Protein AF-0000000086215773 (afdb_homodimer)

Nearest PDB structures (foldseek):
  2q4y-assembly1_A  TM=9.911E-01  e=2.746E-14  Arabidopsis thaliana
  2evn-assembly1_A  TM=8.255E-01  e=7.275E-13  Arabidopsis thaliana
  5c82-assembly1_A-2  TM=7.385E-01  e=1.043E-02  Streptomyces noursei
  7ypu-assembly2_D  TM=6.413E-01  e=3.110E-02  Streptomyces lavendulae subsp. lavendulae
  7ypu-assembly1_A  TM=6.525E-01  e=3.771E-02  Streptomyces lavendulae subsp. lavendulae

Secondary structure (DSSP, 8-state):
------PPEEEETTTTEEEETTSSSEEEEEEEGGGTEEEEEEEE--GGGTTSSHHHHHHHHHHHHHHHTT-EEE--SHIIIIIIHHH-GGGGGGB---------/------PPEEEETTTTEEEETTSSSEEEEEEEGGGTEEEEEEEE--GGGTTSSHHHHHHHHHHHHHHHTT-EEE--SHHIIIIIHHH-GGGGGGB---------

Foldseek 3Di:
DPPPPDFDWDDDPVQQWIAGPVRQWIWHWDADDVRQETETADTDDDPVGPPVCNSLVRVVVVLVVNVVVNHAYADNDCCVVPPNCVVPVVSVVRHDDPPPPPPD/DPPPPDFDWDDDPVQQWIAGPVRQWIWHWDADDVRQETETADTDDDPVGPPVCVSLVRVVVVLVVNVVVNHAYADNDCCVVPPNCVVPVVSVVRHDDPPPPPPD

Radi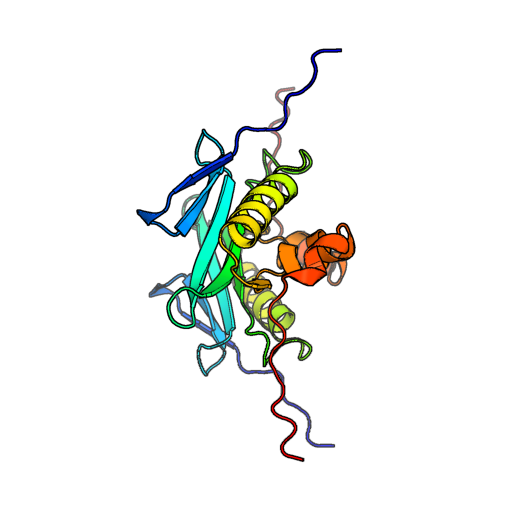us of gyration: 18.53 Å; Cα contacts (8 Å, |Δi|>4): 325; chains: 2; bounding box: 61×45×45 Å

Organism: Solanum pennellii (NCBI:txid28526)

pLDDT: mean 89.07, std 17.06, range [25.61, 98.62]

Solvent-accessible surface area (backbone atoms only — not comparable to full-atom values): 12037 Å² total; per-residue (Å²): 127,80,73,77,67,76,78,63,73,42,79,38,77,91,75,30,32,35,22,34,80,84,62,69,30,39,32,35,40,47,69,34,82,94,65,43,28,39,34,35,57,44,69,45,56,47,79,93,56,56,94,70,54,55,69,56,52,41,47,50,52,52,52,51,51,30,55,79,68,69,25,29,33,38,57,59,18,56,55,46,52,69,45,49,36,76,74,39,61,78,59,56,79,40,44,57,71,78,72,70,74,66,84,115,126,81,73,79,66,78,80,63,72,44,78,39,77,90,77,30,33,33,22,34,78,85,62,66,29,38,30,34,41,46,71,34,83,94,64,42,29,40,34,33,55,44,70,44,56,48,78,92,56,58,92,70,53,52,70,57,52,40,46,51,52,52,52,52,52,29,56,78,68,71,27,29,32,39,56,59,15,55,54,47,52,70,45,50,37,75,75,42,60,78,59,56,80,40,45,58,71,77,70,71,74,66,84,114

InterPro domains:
  IPR016181 Acyl-CoA N-acyltransferase [SSF55729] (8-95)
  IPR031165 Yjdj-type Gcn5-related N-acetyltransferase [PF14542] (17-93)
  IPR031165 Yjdj-type Gcn5-related N-acetyltransferase [PS51729] (7-96)
  IPR045057 Gcn5-related N-acetyltransferase [PTHR31435] (4-102)

Sequence (208 aa):
MMATEAPKIVWSERVGRFETEDKEAYLEYELRDGGRVMDILHTYVPRTKRGLGLASHLCIAAFSHAQSHSLSVIPSCSYVSDTFLPRNPSWNSIVHKQDIKSHIMMATEAPKIVWSERVGRFETEDKEAYLEYELRDGGRVMDILHTYVPRTKRGLGLASHLCIAAFSHAQSHSLSVIPSCSYVSDTFLPRNPSWNSIVHKQDIKSHI

Structure (mmCIF, N/CA/C/O backbone):
data_AF-0000000086215773-model_v1
#
loop_
_entity.id
_entity.type
_entity.pdbx_description
1 polymer 'Acetyltransferase At1g77540'
#
loop_
_atom_site.group_PDB
_atom_site.id
_atom_site.type_symbol
_atom_site.label_atom_id
_atom_site.label_alt_id
_atom_site.label_comp_id
_atom_site.label_asym_id
_atom_site.label_entity_id
_atom_site.label_seq_id
_atom_site.pdbx_PDB_ins_code
_atom_site.Cartn_x
_atom_site.Cartn_y
_atom_site.Cartn_z
_atom_site.occupancy
_atom_site.B_iso_or_equiv
_atom_site.auth_seq_id
_atom_site.auth_comp_id
_atom_site.auth_asym_id
_atom_site.auth_atom_id
_atom_site.pdbx_PDB_model_num
ATOM 1 N N . MET A 1 1 ? 23.344 -5.07 -26.344 1 31.56 1 MET A N 1
ATOM 2 C CA . MET A 1 1 ? 22.188 -4.621 -25.578 1 31.56 1 MET A CA 1
ATOM 3 C C . MET A 1 1 ? 21.984 -5.496 -24.344 1 31.56 1 MET A C 1
ATOM 5 O O . MET A 1 1 ? 21.828 -6.715 -24.453 1 31.56 1 MET A O 1
ATOM 9 N N . MET A 1 2 ? 22.703 -5.387 -23.297 1 39.59 2 MET A N 1
ATOM 10 C CA . MET A 1 2 ? 22.734 -6.387 -22.234 1 39.59 2 MET A CA 1
ATOM 11 C C . MET A 1 2 ? 21.312 -6.754 -21.797 1 39.59 2 MET A C 1
ATOM 13 O O . MET A 1 2 ? 20.453 -5.883 -21.656 1 39.59 2 MET A O 1
ATOM 17 N N . ALA A 1 3 ? 20.656 -7.723 -22.156 1 43.75 3 ALA A N 1
ATOM 18 C CA . ALA A 1 3 ? 19.328 -8.242 -21.875 1 43.75 3 ALA A CA 1
ATOM 19 C C . ALA A 1 3 ? 18.922 -7.949 -20.438 1 43.75 3 ALA A C 1
ATOM 21 O O . ALA A 1 3 ? 19.625 -8.344 -19.5 1 43.75 3 ALA A O 1
ATOM 22 N N . THR A 1 4 ? 18.656 -6.824 -20.062 1 51.34 4 THR A N 1
ATOM 23 C CA . THR A 1 4 ? 18.312 -6.48 -18.688 1 51.34 4 THR A CA 1
ATOM 24 C C . THR A 1 4 ? 17.375 -7.523 -18.094 1 51.34 4 THR A C 1
ATOM 26 O O . THR A 1 4 ? 16.266 -7.715 -18.578 1 51.34 4 THR A O 1
ATOM 29 N N . GLU A 1 5 ? 17.938 -8.625 -17.781 1 61.59 5 GLU A N 1
ATOM 30 C CA . GLU A 1 5 ? 17.234 -9.789 -17.25 1 61.59 5 GLU A CA 1
ATOM 31 C C . GLU A 1 5 ? 16.203 -9.375 -16.188 1 61.59 5 GLU A C 1
ATOM 33 O O . GLU A 1 5 ? 16.406 -8.406 -15.461 1 61.59 5 GLU A O 1
ATOM 38 N N . ALA A 1 6 ? 14.938 -9.82 -16.375 1 72.19 6 ALA A N 1
ATOM 39 C CA . ALA A 1 6 ? 13.914 -9.609 -15.352 1 72.19 6 ALA A CA 1
ATOM 40 C C . ALA A 1 6 ? 14.477 -9.844 -13.961 1 72.19 6 ALA A C 1
ATOM 42 O O . ALA A 1 6 ? 15.32 -10.727 -13.766 1 72.19 6 ALA A O 1
ATOM 43 N N . PRO A 1 7 ? 14.227 -8.891 -13.102 1 80.56 7 PRO A N 1
ATOM 44 C CA . PRO A 1 7 ? 14.727 -9.094 -11.742 1 80.56 7 PRO A CA 1
ATOM 45 C C . PRO A 1 7 ? 14.281 -10.422 -11.141 1 80.56 7 PRO A C 1
ATOM 47 O O . PRO A 1 7 ? 13.18 -10.898 -11.43 1 80.56 7 PRO A O 1
ATOM 50 N N . LYS A 1 8 ? 15.188 -11.031 -10.5 1 90.69 8 LYS A N 1
ATOM 51 C CA . LYS A 1 8 ? 14.844 -12.273 -9.812 1 90.69 8 LYS A CA 1
ATOM 52 C C . LYS A 1 8 ? 13.977 -12 -8.586 1 90.69 8 LYS A C 1
ATOM 54 O O . LYS A 1 8 ? 14.344 -11.203 -7.719 1 90.69 8 LYS A O 1
ATOM 59 N N . ILE A 1 9 ? 12.797 -12.578 -8.555 1 96.94 9 ILE A N 1
ATOM 60 C CA . ILE A 1 9 ? 11.883 -12.477 -7.418 1 96.94 9 ILE A CA 1
ATOM 61 C C . ILE A 1 9 ? 11.961 -13.758 -6.586 1 96.94 9 ILE A C 1
ATOM 63 O O . ILE A 1 9 ? 11.922 -14.867 -7.125 1 96.94 9 ILE A O 1
ATOM 67 N N . VAL A 1 10 ? 12.203 -13.57 -5.301 1 97.44 10 VAL A N 1
ATOM 68 C CA . VAL A 1 10 ? 12.273 -14.695 -4.367 1 97.44 10 VAL A CA 1
ATOM 69 C C . VAL A 1 10 ? 10.992 -14.75 -3.531 1 97.44 10 VAL A C 1
ATOM 71 O O . VAL A 1 10 ? 10.492 -13.719 -3.082 1 97.44 10 VAL A O 1
ATOM 74 N N . TRP A 1 11 ? 10.5 -15.969 -3.305 1 97.62 11 TRP A N 1
ATOM 75 C CA . TRP A 1 11 ? 9.305 -16.188 -2.5 1 97.62 11 TRP A CA 1
ATOM 76 C C . TRP A 1 11 ? 9.672 -16.641 -1.089 1 97.62 11 TRP A C 1
ATOM 78 O O . TRP A 1 11 ? 10.453 -17.578 -0.911 1 97.62 11 TRP A O 1
ATOM 88 N N . SER A 1 12 ? 9.172 -15.906 -0.092 1 96.25 12 SER A N 1
ATOM 89 C CA . SER A 1 12 ? 9.297 -16.297 1.309 1 96.25 12 SER A CA 1
ATOM 90 C C . SER A 1 12 ? 7.953 -16.734 1.882 1 96.25 12 SER A C 1
ATOM 92 O O . SER A 1 12 ? 7.16 -15.891 2.316 1 96.25 12 SER A O 1
ATOM 94 N N . GLU A 1 13 ? 7.789 -18 2.07 1 92.44 13 GLU A N 1
ATOM 95 C CA . GLU A 1 13 ? 6.531 -18.547 2.564 1 92.44 13 GLU A CA 1
ATOM 96 C C . GLU A 1 13 ? 6.301 -18.172 4.023 1 92.44 13 GLU A C 1
ATOM 98 O O . GLU A 1 13 ? 5.18 -17.844 4.418 1 92.44 13 GLU A O 1
ATOM 103 N N . ARG A 1 14 ? 7.344 -18.141 4.812 1 91.75 14 ARG A N 1
ATOM 104 C CA . ARG A 1 14 ? 7.266 -17.922 6.254 1 91.75 14 ARG A CA 1
ATOM 105 C C . ARG A 1 14 ? 6.648 -16.562 6.574 1 91.75 14 ARG A C 1
ATOM 107 O O . ARG A 1 14 ? 5.816 -16.453 7.48 1 91.75 14 ARG A O 1
ATOM 114 N N . VAL A 1 15 ? 6.934 -15.609 5.793 1 92.88 15 VAL A N 1
ATOM 115 C CA . VAL A 1 15 ? 6.465 -14.266 6.117 1 92.88 15 VAL A CA 1
ATOM 116 C C . VAL A 1 15 ? 5.398 -13.836 5.113 1 92.88 15 VAL A C 1
ATOM 118 O O . VAL A 1 15 ? 4.844 -12.742 5.223 1 92.88 15 VAL A O 1
ATOM 121 N N . GLY A 1 16 ? 5.066 -14.641 4.141 1 96.62 16 GLY A N 1
ATOM 122 C CA . GLY A 1 16 ? 4.051 -14.305 3.156 1 96.62 16 GLY A CA 1
ATOM 123 C C . GLY A 1 16 ? 4.449 -13.156 2.254 1 96.62 16 GLY A C 1
ATOM 124 O O . GLY A 1 16 ? 3.695 -12.195 2.096 1 96.62 16 GLY A O 1
ATOM 125 N N . ARG A 1 17 ? 5.688 -13.32 1.574 1 97.25 17 ARG A N 1
ATOM 126 C CA . ARG A 1 17 ? 6.227 -12.203 0.797 1 97.25 17 ARG A CA 1
ATOM 127 C C . ARG A 1 17 ? 6.902 -12.703 -0.475 1 97.25 17 ARG A C 1
ATOM 129 O O . ARG A 1 17 ? 7.5 -13.781 -0.484 1 97.25 17 ARG A O 1
ATOM 136 N N . PHE A 1 18 ? 6.664 -12.016 -1.507 1 98.5 18 PHE A N 1
ATOM 137 C CA . PHE A 1 18 ? 7.555 -12.031 -2.662 1 98.5 18 PHE A CA 1
ATOM 138 C C . PHE A 1 18 ? 8.484 -10.82 -2.65 1 98.5 18 PHE A C 1
ATOM 140 O O . PHE A 1 18 ? 8.039 -9.695 -2.422 1 98.5 18 PHE A O 1
ATOM 147 N N . GLU A 1 19 ? 9.797 -11.07 -2.861 1 98.06 19 GLU A N 1
ATOM 148 C CA . GLU A 1 19 ? 10.727 -9.953 -2.711 1 98.06 19 GLU A CA 1
ATOM 149 C C . GLU A 1 19 ? 11.891 -10.078 -3.686 1 98.06 19 GLU A C 1
ATOM 151 O O . GLU A 1 19 ? 12.156 -11.156 -4.219 1 98.06 19 GLU A O 1
ATOM 156 N N . THR A 1 20 ? 12.492 -8.93 -3.914 1 96.56 20 THR A N 1
ATOM 157 C CA . THR A 1 20 ? 13.734 -8.961 -4.672 1 96.56 20 THR A CA 1
ATOM 158 C C . THR A 1 20 ? 14.844 -9.648 -3.871 1 96.56 20 THR A C 1
ATOM 160 O O . THR A 1 20 ? 14.703 -9.844 -2.662 1 96.56 20 THR A O 1
ATOM 163 N N . GLU A 1 21 ? 15.867 -9.977 -4.559 1 95.06 21 GLU A N 1
ATOM 164 C CA . GLU A 1 21 ? 16.969 -10.68 -3.902 1 95.06 21 GLU A CA 1
ATOM 165 C C . GLU A 1 21 ? 17.547 -9.852 -2.764 1 95.06 21 GLU A C 1
ATOM 167 O O . GLU A 1 21 ? 17.922 -10.398 -1.72 1 95.06 21 GLU A O 1
ATOM 172 N N . ASP A 1 22 ? 17.656 -8.602 -3.016 1 94.44 22 ASP A N 1
ATOM 173 C CA . ASP A 1 22 ? 18.234 -7.73 -1.996 1 94.44 22 ASP A CA 1
ATOM 174 C C . ASP A 1 22 ? 17.219 -7.434 -0.894 1 94.44 22 ASP A C 1
ATOM 176 O O . ASP A 1 22 ? 17.531 -6.734 0.072 1 94.44 22 ASP A O 1
ATOM 180 N N . LYS A 1 23 ? 16.031 -7.871 -1.019 1 94.44 23 LYS A N 1
ATOM 181 C CA . LYS A 1 23 ? 14.938 -7.77 -0.053 1 94.44 23 LYS A CA 1
ATOM 182 C C . LYS A 1 23 ? 14.492 -6.32 0.122 1 94.44 23 LYS A C 1
ATOM 184 O O . LYS A 1 23 ? 13.828 -5.984 1.103 1 94.44 23 LYS A O 1
ATOM 189 N N . GLU A 1 24 ? 14.836 -5.512 -0.874 1 93.56 24 GLU A N 1
ATOM 190 C CA . GLU A 1 24 ? 14.523 -4.09 -0.748 1 93.56 24 GLU A CA 1
ATOM 191 C C . GLU A 1 24 ? 13.133 -3.781 -1.293 1 93.56 24 GLU A C 1
ATOM 193 O O . GLU A 1 24 ? 12.516 -2.779 -0.914 1 93.56 24 GLU A O 1
ATOM 198 N N . ALA A 1 25 ? 12.641 -4.52 -2.213 1 95.62 25 ALA A N 1
ATOM 199 C CA . ALA A 1 25 ? 11.289 -4.418 -2.75 1 95.62 25 ALA A CA 1
ATOM 200 C C . ALA A 1 25 ? 10.5 -5.695 -2.486 1 95.62 25 ALA A C 1
ATOM 202 O O . ALA A 1 25 ? 11.055 -6.797 -2.531 1 95.62 25 ALA A O 1
ATOM 203 N N . TYR A 1 26 ? 9.133 -5.465 -2.184 1 96.69 26 TYR A N 1
ATOM 204 C CA . TYR A 1 26 ? 8.398 -6.684 -1.861 1 96.69 26 TYR A CA 1
ATOM 205 C C . TYR A 1 26 ? 6.902 -6.496 -2.082 1 96.69 26 TYR A C 1
ATOM 207 O O . TYR A 1 26 ? 6.426 -5.363 -2.199 1 96.69 26 TYR A O 1
ATOM 215 N N . LEU A 1 27 ? 6.254 -7.574 -2.236 1 97.62 27 LEU A N 1
ATOM 216 C CA . LEU A 1 27 ? 4.809 -7.758 -2.184 1 97.62 27 LEU A CA 1
ATOM 217 C C . LEU A 1 27 ? 4.418 -8.688 -1.039 1 97.62 27 LEU A C 1
ATOM 219 O O . LEU A 1 27 ? 4.918 -9.812 -0.951 1 97.62 27 LEU A O 1
ATOM 223 N N . GLU A 1 28 ? 3.592 -8.156 -0.144 1 97.06 28 GLU A N 1
ATOM 224 C CA . GLU A 1 28 ? 3.164 -8.93 1.021 1 97.06 28 GLU A CA 1
ATOM 225 C C . GLU A 1 28 ? 1.708 -9.367 0.89 1 97.06 28 GLU A C 1
ATOM 227 O O . GLU A 1 28 ? 0.862 -8.594 0.432 1 97.06 28 GLU A O 1
ATOM 232 N N . TYR A 1 29 ? 1.474 -10.57 1.312 1 97.56 29 TYR A N 1
ATOM 233 C CA . TYR A 1 29 ? 0.125 -11.117 1.207 1 97.56 29 TYR A CA 1
ATOM 234 C C . TYR A 1 29 ? -0.228 -11.945 2.439 1 97.56 29 TYR A C 1
ATOM 236 O O . TYR A 1 29 ? 0.647 -12.281 3.24 1 97.56 29 TYR A O 1
ATOM 244 N N . GLU A 1 30 ? -1.492 -12.18 2.637 1 96.5 30 GLU A N 1
ATOM 245 C CA . GLU A 1 30 ? -2.033 -13.109 3.623 1 96.5 30 GLU A CA 1
ATOM 246 C C . GLU A 1 30 ? -2.943 -14.141 2.965 1 96.5 30 GLU A C 1
ATOM 248 O O . GLU A 1 30 ? -3.707 -13.812 2.055 1 96.5 30 GLU A O 1
ATOM 253 N N . LEU A 1 31 ? -2.867 -15.336 3.455 1 96.75 31 LEU A N 1
ATOM 254 C CA . LEU A 1 31 ? -3.807 -16.359 3.01 1 96.75 31 LEU A CA 1
ATOM 255 C C . LEU A 1 31 ? -5.09 -16.312 3.83 1 96.75 31 LEU A C 1
ATOM 257 O O . LEU A 1 31 ? -5.047 -16.141 5.051 1 96.75 31 LEU A O 1
ATOM 261 N N . ARG A 1 32 ? -6.117 -16.391 3.121 1 95.12 32 ARG A N 1
ATOM 262 C CA . ARG A 1 32 ? -7.445 -16.375 3.725 1 95.12 32 ARG A CA 1
ATOM 263 C C . ARG A 1 32 ? -8.25 -17.594 3.311 1 95.12 32 ARG A C 1
ATOM 265 O O . ARG A 1 32 ? -7.789 -18.406 2.504 1 95.12 32 ARG A O 1
ATOM 272 N N . ASP A 1 33 ? -9.461 -17.766 3.971 1 95.19 33 ASP A N 1
ATOM 273 C CA . ASP A 1 33 ? -10.398 -18.828 3.629 1 95.19 33 ASP A CA 1
ATOM 274 C C . ASP A 1 33 ? -9.695 -20.188 3.602 1 95.19 33 ASP A C 1
ATOM 276 O O . ASP A 1 33 ? -9.766 -20.906 2.602 1 95.19 33 ASP A O 1
ATOM 280 N N . GLY A 1 34 ? -9 -20.5 4.691 1 95.12 34 GLY A N 1
ATOM 281 C CA . GLY A 1 34 ? -8.344 -21.781 4.816 1 95.12 34 GLY A CA 1
ATOM 282 C C . GLY A 1 34 ? -7.184 -21.969 3.852 1 95.12 34 GLY A C 1
ATOM 283 O O . GLY A 1 34 ? -6.859 -23.078 3.457 1 95.12 34 GLY A O 1
ATOM 284 N N . GLY A 1 35 ? -6.688 -20.906 3.312 1 95.94 35 GLY A N 1
ATOM 285 C CA . GLY A 1 35 ? -5.523 -20.969 2.439 1 95.94 35 GLY A CA 1
ATOM 286 C C . GLY A 1 35 ? -5.883 -20.984 0.966 1 95.94 35 GLY A C 1
ATOM 287 O O . GLY A 1 35 ? -5.027 -21.234 0.116 1 95.94 35 GLY A O 1
ATOM 288 N N . ARG A 1 36 ? -7.133 -20.641 0.658 1 96.69 36 ARG 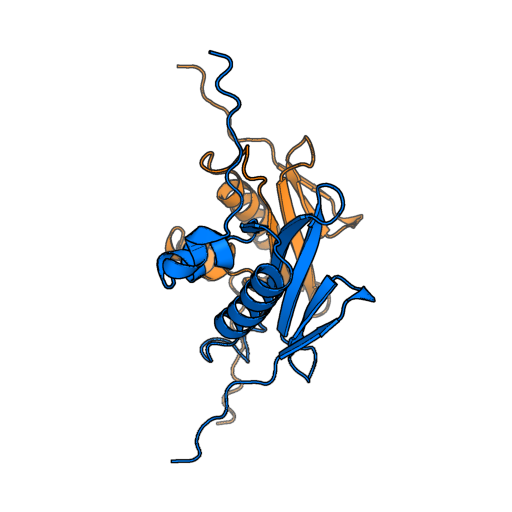A N 1
ATOM 289 C CA . ARG A 1 36 ? -7.582 -20.75 -0.725 1 96.69 36 ARG A CA 1
ATOM 290 C C . ARG A 1 36 ? -7.562 -19.391 -1.41 1 96.69 36 ARG A C 1
ATOM 292 O O . ARG A 1 36 ? -7.676 -19.297 -2.635 1 96.69 36 ARG A O 1
ATOM 299 N N . VAL A 1 37 ? -7.426 -18.328 -0.589 1 97.56 37 VAL A N 1
ATOM 300 C CA . VAL A 1 37 ? -7.469 -16.969 -1.118 1 97.56 37 VAL A CA 1
ATOM 301 C C . VAL A 1 37 ? -6.215 -16.219 -0.698 1 97.56 37 VAL A C 1
ATOM 303 O O . VAL A 1 37 ? -5.863 -16.188 0.484 1 97.56 37 VAL A O 1
ATOM 306 N N . MET A 1 38 ? -5.5 -15.648 -1.65 1 97.88 38 MET A N 1
ATOM 307 C CA . MET A 1 38 ? -4.348 -14.789 -1.397 1 97.88 38 MET A CA 1
ATOM 308 C C . MET A 1 38 ? -4.75 -13.32 -1.424 1 97.88 38 MET A C 1
ATOM 310 O O . MET A 1 38 ? -5.137 -12.797 -2.469 1 97.88 38 MET A O 1
ATOM 314 N N . ASP A 1 39 ? -4.738 -12.734 -0.308 1 96.69 39 ASP A N 1
ATOM 315 C CA . ASP A 1 39 ? -5.008 -11.305 -0.205 1 96.69 39 ASP A CA 1
ATOM 316 C C . ASP A 1 39 ? -3.713 -10.5 -0.289 1 96.69 39 ASP A C 1
ATOM 318 O O . ASP A 1 39 ? -2.887 -10.547 0.624 1 96.69 39 ASP A O 1
ATOM 322 N N . ILE A 1 40 ? -3.5 -9.773 -1.363 1 97 40 ILE A N 1
ATOM 323 C CA . ILE A 1 40 ? -2.301 -8.961 -1.525 1 97 40 ILE A CA 1
ATOM 324 C C . ILE A 1 40 ? -2.516 -7.594 -0.876 1 97 40 ILE A C 1
ATOM 326 O O . ILE A 1 40 ? -3.293 -6.777 -1.376 1 97 40 ILE A O 1
ATOM 330 N N . LEU A 1 41 ? -1.732 -7.355 0.129 1 92.12 41 LEU A N 1
ATOM 331 C CA . LEU A 1 41 ? -2.02 -6.242 1.025 1 92.12 41 LEU A CA 1
ATOM 332 C C . LEU A 1 41 ? -1.104 -5.059 0.734 1 92.12 41 LEU A C 1
ATOM 334 O O . LEU A 1 41 ? -1.535 -3.904 0.79 1 92.12 41 LEU A O 1
ATOM 338 N N . HIS A 1 42 ? 0.211 -5.398 0.512 1 90.94 42 HIS A N 1
ATOM 339 C CA . HIS A 1 42 ? 1.196 -4.332 0.377 1 90.94 42 HIS A CA 1
ATOM 340 C C . HIS A 1 42 ? 2.16 -4.613 -0.771 1 90.94 42 HIS A C 1
ATOM 342 O O . HIS A 1 42 ? 2.65 -5.734 -0.916 1 90.94 42 HIS A O 1
ATOM 348 N N . THR A 1 43 ? 2.332 -3.676 -1.522 1 95.62 43 THR A N 1
ATOM 349 C CA . THR A 1 43 ? 3.432 -3.654 -2.482 1 95.62 43 THR A CA 1
ATOM 350 C C . THR A 1 43 ? 4.363 -2.479 -2.211 1 95.62 43 THR A C 1
ATOM 352 O O . THR A 1 43 ? 3.912 -1.339 -2.076 1 95.62 43 THR A O 1
ATOM 355 N N . TYR A 1 44 ? 5.637 -2.807 -2.131 1 94.12 44 TYR A N 1
ATOM 356 C CA . TYR A 1 44 ? 6.578 -1.738 -1.819 1 94.12 44 TYR A CA 1
ATOM 357 C C . TYR A 1 44 ? 7.773 -1.774 -2.762 1 94.12 44 TYR A C 1
ATOM 359 O O . TYR A 1 44 ? 8.391 -2.824 -2.951 1 94.12 44 TYR A O 1
ATOM 367 N N . VAL A 1 45 ? 8.047 -0.647 -3.281 1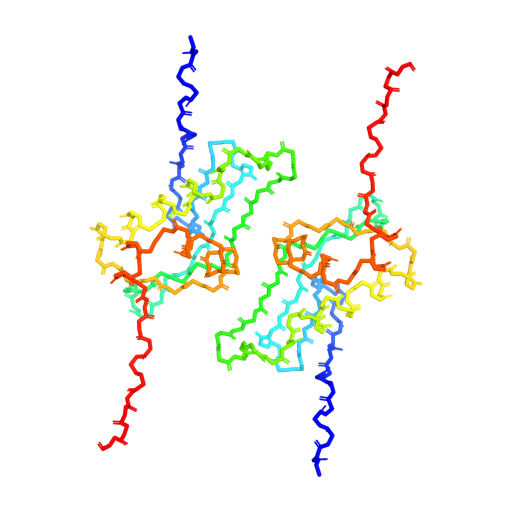 93.81 45 VAL A N 1
ATOM 368 C CA . VAL A 1 45 ? 9.273 -0.402 -4.031 1 93.81 45 VAL A CA 1
ATOM 369 C C . VAL A 1 45 ? 9.906 0.914 -3.58 1 93.81 45 VAL A C 1
ATOM 371 O O . VAL A 1 45 ? 9.258 1.965 -3.629 1 93.81 45 VAL A O 1
ATOM 374 N N . PRO A 1 46 ? 11.133 0.748 -3.109 1 90.38 46 PRO A N 1
ATOM 375 C CA . PRO A 1 46 ? 11.758 2.012 -2.705 1 90.38 46 PRO A CA 1
ATOM 376 C C . PRO A 1 46 ? 11.891 2.996 -3.865 1 90.38 46 PRO A C 1
ATOM 378 O O . PRO A 1 46 ? 12.047 2.582 -5.016 1 90.38 46 PRO A O 1
ATOM 381 N N . ARG A 1 47 ? 11.828 4.262 -3.52 1 83.94 47 ARG A N 1
ATOM 382 C CA . ARG A 1 47 ? 11.836 5.348 -4.496 1 83.94 47 ARG A CA 1
ATOM 383 C C . ARG A 1 47 ? 12.992 5.191 -5.477 1 83.94 47 ARG A C 1
ATOM 385 O O . ARG A 1 47 ? 12.836 5.426 -6.676 1 83.94 47 ARG A O 1
ATOM 392 N N . THR A 1 48 ? 14.125 4.746 -4.934 1 86.94 48 THR A N 1
ATOM 393 C CA . THR A 1 48 ? 15.344 4.648 -5.727 1 86.94 48 THR A CA 1
ATOM 394 C C . THR A 1 48 ? 15.234 3.529 -6.758 1 86.94 48 THR A C 1
ATOM 396 O O . THR A 1 48 ? 16.047 3.451 -7.684 1 86.94 48 THR A O 1
ATOM 399 N N . LYS A 1 49 ? 14.242 2.68 -6.695 1 90.88 49 LYS A N 1
ATOM 400 C CA . LYS A 1 49 ? 14.117 1.539 -7.598 1 90.88 49 LYS A CA 1
ATOM 401 C C . LYS A 1 49 ? 12.812 1.604 -8.391 1 90.88 49 LYS A C 1
ATOM 403 O O . LYS A 1 49 ? 12.398 0.615 -9 1 90.88 49 LYS A O 1
ATOM 408 N N . ARG A 1 50 ? 12.18 2.75 -8.352 1 88.44 50 ARG A N 1
ATOM 409 C CA . ARG A 1 50 ? 10.93 2.904 -9.086 1 88.44 50 ARG A CA 1
ATOM 410 C C . ARG A 1 50 ? 11.188 3.158 -10.57 1 88.44 50 ARG A C 1
ATOM 412 O O . ARG A 1 50 ? 12.305 3.52 -10.953 1 88.44 50 ARG A O 1
ATOM 419 N N . GLY A 1 51 ? 10.18 2.818 -11.383 1 87.88 51 GLY A N 1
ATOM 420 C CA . GLY A 1 51 ? 10.312 3.033 -12.812 1 87.88 51 GLY A CA 1
ATOM 421 C C . GLY A 1 51 ? 11 1.886 -13.531 1 87.88 51 GLY A C 1
ATOM 422 O O . GLY A 1 51 ? 11.188 1.932 -14.75 1 87.88 51 GLY A O 1
ATOM 423 N N . LEU A 1 52 ? 11.328 0.845 -12.852 1 89.56 52 LEU A N 1
ATOM 424 C CA . LEU A 1 52 ? 12.047 -0.291 -13.422 1 89.56 52 LEU A CA 1
ATOM 425 C C . LEU A 1 52 ? 11.109 -1.476 -13.625 1 89.56 52 LEU A C 1
ATOM 427 O O . LEU A 1 52 ? 11.547 -2.559 -14.023 1 89.56 52 LEU A O 1
ATOM 431 N N . GLY A 1 53 ? 9.891 -1.315 -13.305 1 93.44 53 GLY A N 1
ATOM 432 C CA . GLY A 1 53 ? 8.938 -2.395 -13.492 1 93.44 53 GLY A CA 1
ATOM 433 C C . GLY A 1 53 ? 8.938 -3.4 -12.359 1 93.44 53 GLY A C 1
ATOM 434 O O . GLY A 1 53 ? 8.328 -4.465 -12.461 1 93.44 53 GLY A O 1
ATOM 435 N N . LEU A 1 54 ? 9.562 -3.135 -11.273 1 95.19 54 LEU A N 1
ATOM 436 C CA . LEU A 1 54 ? 9.727 -4.078 -10.18 1 95.19 54 LEU A CA 1
ATOM 437 C C . LEU A 1 54 ? 8.383 -4.441 -9.562 1 95.19 54 LEU A C 1
ATOM 439 O O . LEU A 1 54 ? 8.133 -5.605 -9.234 1 95.19 54 LEU A O 1
ATOM 443 N N . ALA A 1 55 ? 7.559 -3.461 -9.383 1 96.31 55 ALA A N 1
ATOM 444 C CA . ALA A 1 55 ? 6.238 -3.727 -8.812 1 96.31 55 ALA A CA 1
ATOM 445 C C . ALA A 1 55 ? 5.457 -4.719 -9.664 1 96.31 55 ALA A C 1
ATOM 447 O O . ALA A 1 55 ? 4.805 -5.621 -9.141 1 96.31 55 ALA A O 1
ATOM 448 N N . SER A 1 56 ? 5.555 -4.512 -10.906 1 96.81 56 SER A N 1
ATOM 449 C CA . SER A 1 56 ? 4.887 -5.414 -11.836 1 96.81 56 SER A CA 1
ATOM 450 C C . SER A 1 56 ? 5.449 -6.828 -11.727 1 96.81 56 SER A C 1
ATOM 452 O O . SER A 1 56 ? 4.691 -7.801 -11.688 1 96.81 56 SER A O 1
ATOM 454 N N . HIS A 1 57 ? 6.711 -6.883 -11.688 1 97.62 57 HIS A N 1
ATOM 455 C CA . HIS A 1 57 ? 7.348 -8.188 -11.578 1 97.62 57 HIS A CA 1
ATOM 456 C C . HIS A 1 57 ? 6.941 -8.891 -10.281 1 97.62 57 HIS A C 1
ATOM 458 O O . HIS A 1 57 ? 6.734 -10.102 -10.266 1 97.62 57 HIS A O 1
ATOM 464 N N . LEU A 1 58 ? 6.895 -8.164 -9.227 1 98.06 58 LEU A N 1
ATOM 465 C CA . LEU A 1 58 ? 6.422 -8.711 -7.957 1 98.06 58 LEU A CA 1
ATOM 466 C C . LEU A 1 58 ? 5.004 -9.25 -8.094 1 98.06 58 LEU A C 1
ATOM 468 O O . LEU A 1 58 ? 4.711 -10.359 -7.641 1 98.06 58 LEU A O 1
ATOM 472 N N . CYS A 1 59 ? 4.168 -8.531 -8.781 1 98.25 59 CYS A N 1
ATOM 473 C CA . CYS A 1 59 ? 2.789 -8.953 -8.992 1 98.25 59 CYS A CA 1
ATOM 474 C C . CYS A 1 59 ? 2.734 -10.211 -9.852 1 98.25 59 CYS A C 1
ATOM 476 O O . CYS A 1 59 ? 2.008 -11.156 -9.539 1 98.25 59 CYS A O 1
ATOM 478 N N . ILE A 1 60 ? 3.465 -10.195 -10.922 1 98.19 60 ILE A N 1
ATOM 479 C CA . ILE A 1 60 ? 3.475 -11.344 -11.812 1 98.19 60 ILE A CA 1
ATOM 480 C C . ILE A 1 60 ? 3.885 -12.594 -11.039 1 98.19 60 ILE A C 1
ATOM 482 O O . ILE A 1 60 ? 3.266 -13.656 -11.18 1 98.19 60 ILE A O 1
ATOM 486 N N . ALA A 1 61 ? 4.875 -12.461 -10.219 1 98.38 61 ALA A N 1
ATOM 487 C CA . ALA A 1 61 ? 5.324 -13.594 -9.414 1 98.38 61 ALA A CA 1
ATOM 488 C C . ALA A 1 61 ? 4.219 -14.062 -8.469 1 98.38 61 ALA A C 1
ATOM 490 O O . ALA A 1 61 ? 3.963 -15.266 -8.352 1 98.38 61 ALA A O 1
ATOM 491 N N . ALA A 1 62 ? 3.602 -13.18 -7.812 1 98.62 62 ALA A N 1
ATOM 492 C CA . ALA A 1 62 ? 2.551 -13.516 -6.852 1 98.62 62 ALA A CA 1
ATOM 493 C C . ALA A 1 62 ? 1.35 -14.148 -7.551 1 98.62 62 ALA A C 1
ATOM 495 O O . ALA A 1 62 ? 0.836 -15.172 -7.105 1 98.62 62 ALA A O 1
ATOM 496 N N . PHE A 1 63 ? 0.919 -13.531 -8.633 1 98.62 63 PHE A N 1
ATOM 497 C CA . PHE A 1 63 ? -0.228 -14.047 -9.375 1 98.62 63 PHE A CA 1
ATOM 498 C C . PHE A 1 63 ? 0.086 -15.398 -9.992 1 98.62 63 PHE A C 1
ATOM 500 O O . PHE A 1 63 ? -0.767 -16.297 -10.016 1 98.62 63 PHE A O 1
ATOM 507 N N . SER A 1 64 ? 1.271 -15.57 -10.539 1 98.44 64 SER A N 1
ATOM 508 C CA . SER A 1 64 ? 1.684 -16.859 -11.086 1 98.44 64 SER A CA 1
ATOM 509 C C . SER A 1 64 ? 1.653 -17.953 -10.016 1 98.44 64 SER A C 1
ATOM 511 O O . SER A 1 64 ? 1.188 -19.062 -10.266 1 98.44 64 SER A O 1
ATOM 513 N N . HIS A 1 65 ? 2.197 -17.609 -8.867 1 98.38 65 HIS A N 1
ATOM 514 C CA . HIS A 1 65 ? 2.15 -18.547 -7.75 1 98.38 65 HIS A CA 1
ATOM 515 C C . HIS A 1 65 ? 0.714 -18.922 -7.41 1 98.38 65 HIS A C 1
ATOM 517 O O . HIS A 1 65 ? 0.403 -20.094 -7.242 1 98.38 65 HIS A O 1
ATOM 523 N N . ALA A 1 66 ? -0.12 -17.938 -7.273 1 98.5 66 ALA A N 1
ATOM 524 C CA . ALA A 1 66 ? -1.528 -18.172 -6.973 1 98.5 66 ALA A CA 1
ATOM 525 C C . ALA A 1 66 ? -2.162 -19.094 -8.008 1 98.5 66 ALA A C 1
ATOM 527 O O . ALA A 1 66 ? -2.844 -20.062 -7.66 1 98.5 66 ALA A O 1
ATOM 528 N N . GLN A 1 67 ? -1.925 -18.812 -9.219 1 98.25 67 GLN A N 1
ATOM 529 C CA . GLN A 1 67 ? -2.484 -19.609 -10.305 1 98.25 67 GLN A CA 1
ATOM 530 C C . GLN A 1 67 ? -2.002 -21.062 -10.227 1 98.25 67 GLN A C 1
ATOM 532 O O . GLN A 1 67 ? -2.803 -21.984 -10.32 1 98.25 67 GLN A O 1
ATOM 537 N N . SER A 1 68 ? -0.754 -21.281 -10 1 98.06 68 SER A N 1
ATOM 538 C CA . SER A 1 68 ? -0.157 -22.609 -9.984 1 98.06 68 SER A CA 1
ATOM 539 C C . SER A 1 68 ? -0.659 -23.422 -8.797 1 98.06 68 SER A C 1
ATOM 541 O O . SER A 1 68 ? -0.603 -24.656 -8.805 1 98.06 68 SER A O 1
ATOM 543 N N . HIS A 1 69 ? -1.159 -22.75 -7.805 1 97.5 69 HIS A N 1
ATOM 544 C CA . HIS A 1 69 ? -1.622 -23.422 -6.598 1 97.5 69 HIS A CA 1
ATOM 545 C C . HIS A 1 69 ? -3.139 -23.344 -6.469 1 97.5 69 HIS A C 1
ATOM 547 O O . HIS A 1 69 ? -3.691 -23.641 -5.406 1 97.5 69 HIS A O 1
ATOM 553 N N . SER A 1 70 ? -3.791 -22.828 -7.496 1 97.69 70 SER A N 1
ATOM 554 C CA . SER A 1 70 ? -5.246 -22.75 -7.59 1 97.69 70 SER A CA 1
ATOM 555 C C . SER A 1 70 ? -5.828 -21.844 -6.512 1 97.69 70 SER A C 1
ATOM 557 O O . SER A 1 70 ? -6.855 -22.172 -5.91 1 97.69 70 SER A O 1
ATOM 559 N N . LEU A 1 71 ? -5.113 -20.781 -6.199 1 97.81 71 LEU A N 1
ATOM 560 C CA . LEU A 1 71 ? -5.609 -19.734 -5.297 1 97.81 71 LEU A CA 1
ATOM 561 C C . LEU A 1 71 ? -6.309 -18.625 -6.074 1 97.81 71 LEU A C 1
ATOM 563 O O . LEU A 1 71 ? -5.91 -18.312 -7.199 1 97.81 71 LEU A O 1
ATOM 567 N N . SER A 1 72 ? -7.305 -18.031 -5.449 1 98.25 72 SER A N 1
ATOM 568 C CA . SER A 1 72 ? -7.809 -16.766 -5.949 1 98.25 72 SER A CA 1
ATOM 569 C C . SER A 1 72 ? -7.137 -15.586 -5.25 1 98.25 72 SER A C 1
ATOM 571 O O . SER A 1 72 ? -6.543 -15.75 -4.184 1 98.25 72 SER A O 1
ATOM 573 N N . VAL A 1 73 ? -7.246 -14.461 -5.883 1 98.25 73 VAL A N 1
ATOM 574 C CA . VAL A 1 73 ? -6.496 -13.312 -5.371 1 98.25 73 VAL A CA 1
ATOM 575 C C . VAL A 1 73 ? -7.461 -12.195 -5 1 98.25 73 VAL A C 1
ATOM 577 O O . VAL A 1 73 ? -8.383 -11.875 -5.762 1 98.25 73 VAL A O 1
ATOM 580 N N . ILE A 1 74 ? -7.344 -11.641 -3.85 1 96.25 74 ILE A N 1
ATOM 581 C CA . ILE A 1 74 ? -7.953 -10.367 -3.48 1 96.25 74 ILE A CA 1
ATOM 582 C C . ILE A 1 74 ? -6.922 -9.242 -3.602 1 96.25 74 ILE A C 1
ATOM 584 O O . ILE A 1 74 ? -5.934 -9.219 -2.865 1 96.25 74 ILE A O 1
ATOM 588 N N . PRO A 1 75 ? -7.121 -8.297 -4.508 1 95.62 75 PRO A N 1
ATOM 589 C CA . PRO A 1 75 ? -6.16 -7.207 -4.703 1 95.62 75 PRO A CA 1
ATOM 590 C C . PRO A 1 75 ? -6.438 -6.004 -3.801 1 95.62 75 PRO A C 1
ATOM 592 O O . PRO A 1 75 ? -6.801 -4.934 -4.289 1 95.62 75 PRO A O 1
ATOM 595 N N . SER A 1 76 ? -6.113 -6.129 -2.561 1 92.06 76 SER A N 1
ATOM 596 C CA . SER A 1 76 ? -6.383 -5.078 -1.587 1 92.06 76 SER A CA 1
ATOM 597 C C . SER A 1 76 ? -5.438 -3.896 -1.77 1 92.06 76 SER A C 1
ATOM 599 O O . SER A 1 76 ? -5.793 -2.756 -1.475 1 92.06 76 SER A O 1
ATOM 601 N N . CYS A 1 77 ? -4.332 -4.125 -2.236 1 92 77 CYS A N 1
ATOM 602 C CA . CYS A 1 77 ? -3.391 -3.057 -2.555 1 92 77 CYS A CA 1
ATOM 603 C C . CYS A 1 77 ? -3.875 -2.24 -3.748 1 92 77 CYS A C 1
ATOM 605 O O . CYS A 1 77 ? -4.219 -2.801 -4.789 1 92 77 CYS A O 1
ATOM 607 N N . SER A 1 78 ? -3.781 -0.964 -3.668 1 89.56 78 SER A N 1
ATOM 608 C CA . SER A 1 78 ? -4.289 -0.104 -4.73 1 89.56 78 SER A CA 1
ATOM 609 C C . SER A 1 78 ? -3.443 -0.225 -5.992 1 89.56 78 SER A C 1
ATOM 611 O O . SER A 1 78 ? -3.955 -0.089 -7.105 1 89.56 78 SER A O 1
ATOM 613 N N . TYR A 1 79 ? -2.125 -0.404 -5.766 1 92.94 79 TYR A N 1
ATOM 614 C CA . TYR A 1 79 ? -1.312 -0.608 -6.957 1 92.94 79 TYR A CA 1
ATOM 615 C C . TYR A 1 79 ? -1.798 -1.817 -7.75 1 92.94 79 TYR A C 1
ATOM 617 O O . TYR A 1 79 ? -1.887 -1.768 -8.977 1 92.94 79 TYR A O 1
ATOM 625 N N . VAL A 1 80 ? -2.094 -2.879 -7.039 1 96.06 80 VAL A N 1
ATOM 626 C CA . VAL A 1 80 ? -2.523 -4.109 -7.691 1 96.06 80 VAL A CA 1
ATOM 627 C C . VAL A 1 80 ? -3.885 -3.896 -8.352 1 96.06 80 VAL A C 1
ATOM 629 O O . VAL A 1 80 ? -4.059 -4.18 -9.539 1 96.06 80 VAL A O 1
ATOM 632 N N . SER A 1 81 ? -4.832 -3.379 -7.637 1 93.06 81 SER A N 1
ATOM 633 C CA . SER A 1 81 ? -6.203 -3.273 -8.125 1 93.06 81 SER A CA 1
ATOM 634 C C . SER A 1 81 ? -6.332 -2.17 -9.172 1 93.06 81 SER A C 1
ATOM 636 O O . SER A 1 81 ? -7.055 -2.322 -10.156 1 93.06 81 SER A O 1
ATOM 638 N N . ASP A 1 82 ? -5.602 -1.087 -9.047 1 91.19 82 ASP A N 1
ATOM 639 C CA . ASP A 1 82 ? -5.906 0.106 -9.828 1 91.19 82 ASP A CA 1
ATOM 640 C C . ASP A 1 82 ? -4.867 0.32 -10.93 1 91.19 82 ASP A C 1
ATOM 642 O O . ASP A 1 82 ? -5.078 1.118 -11.844 1 91.19 82 ASP A O 1
ATOM 646 N N . THR A 1 83 ? -3.809 -0.349 -10.82 1 93.94 83 THR A N 1
ATOM 647 C CA . THR A 1 83 ? -2.768 -0.127 -11.812 1 93.94 83 THR A CA 1
ATOM 648 C C . THR A 1 83 ? -2.402 -1.433 -12.516 1 93.94 83 THR A C 1
ATOM 650 O O . THR A 1 83 ? -2.564 -1.558 -13.734 1 93.94 83 THR A O 1
ATOM 653 N N . PHE A 1 84 ? -1.984 -2.445 -11.742 1 97.25 84 PHE A N 1
ATOM 654 C CA . PHE A 1 84 ? -1.476 -3.686 -12.312 1 97.25 84 PHE A CA 1
ATOM 655 C C . PHE A 1 84 ? -2.564 -4.406 -13.102 1 97.25 84 PHE A C 1
ATOM 657 O O . PHE A 1 84 ? -2.369 -4.754 -14.266 1 97.25 84 PHE A O 1
ATOM 664 N N . LEU A 1 85 ? -3.725 -4.582 -12.516 1 97.38 85 LEU A N 1
ATOM 665 C CA . LEU A 1 85 ? -4.773 -5.391 -13.133 1 97.38 85 LEU A CA 1
ATOM 666 C C . LEU A 1 85 ? -5.316 -4.715 -14.383 1 97.38 85 LEU A C 1
ATOM 668 O O . LEU A 1 85 ? -5.457 -5.352 -15.43 1 97.38 85 LEU A O 1
ATOM 672 N N . PRO A 1 86 ? -5.602 -3.436 -14.312 1 97 86 PRO A N 1
ATOM 673 C CA . PRO A 1 86 ? -6.062 -2.787 -15.539 1 97 86 PRO A CA 1
ATOM 674 C C . PRO A 1 86 ? -5.07 -2.926 -16.688 1 97 86 PRO A C 1
ATOM 676 O O . PRO A 1 86 ? -5.473 -2.996 -17.859 1 97 86 PRO A O 1
ATOM 679 N N . ARG A 1 87 ? -3.826 -3.057 -16.438 1 96.75 87 ARG A N 1
ATOM 680 C CA . ARG A 1 87 ? -2.789 -3.168 -17.453 1 96.75 87 ARG A CA 1
ATOM 681 C C . ARG A 1 87 ? -2.566 -4.621 -17.844 1 96.75 87 ARG A C 1
ATOM 683 O O . ARG A 1 87 ? -1.933 -4.902 -18.859 1 96.75 87 ARG A O 1
ATOM 690 N N . ASN A 1 88 ? -3.008 -5.52 -17.094 1 97.94 88 ASN A N 1
ATOM 691 C CA . ASN A 1 88 ? -2.854 -6.953 -17.312 1 97.94 88 ASN A CA 1
ATOM 692 C C . ASN A 1 88 ? -4.164 -7.699 -17.078 1 97.94 88 ASN A C 1
ATOM 694 O O . ASN A 1 88 ? -4.266 -8.531 -16.188 1 97.94 88 ASN A O 1
ATOM 698 N N . PRO A 1 89 ? -5.129 -7.543 -17.922 1 97.69 89 PRO A N 1
ATOM 699 C CA . PRO A 1 89 ? -6.492 -8.016 -17.672 1 97.69 89 PRO A CA 1
ATOM 700 C C . PRO A 1 89 ? -6.602 -9.539 -17.688 1 97.69 89 PRO A C 1
ATOM 702 O O . PRO A 1 89 ? -7.578 -10.094 -17.188 1 97.69 89 PRO A O 1
ATOM 705 N N . SER A 1 90 ? -5.68 -10.227 -18.266 1 97.69 90 SER A N 1
ATOM 706 C CA . SER A 1 90 ? -5.707 -11.688 -18.281 1 97.69 90 SER A CA 1
ATOM 707 C C . SER A 1 90 ? -5.723 -12.25 -16.875 1 97.69 90 SER A C 1
ATOM 709 O O . SER A 1 90 ? -6.266 -13.336 -16.625 1 97.69 90 SER A O 1
ATOM 711 N N . TRP A 1 91 ? -5.16 -11.508 -15.945 1 98.12 91 TRP A N 1
ATOM 712 C CA . TRP A 1 91 ? -5.062 -11.969 -14.562 1 98.12 91 TRP A CA 1
ATOM 713 C C . TRP A 1 91 ? -6.406 -11.844 -13.852 1 98.12 91 TRP A C 1
ATOM 715 O O . TRP A 1 91 ? -6.582 -12.367 -12.75 1 98.12 91 TRP A O 1
ATOM 725 N N . ASN A 1 92 ? -7.379 -11.203 -14.414 1 97.44 92 ASN A N 1
ATOM 726 C CA . ASN A 1 92 ? -8.688 -11.062 -13.797 1 97.44 92 ASN A CA 1
ATOM 727 C C . ASN A 1 92 ? -9.367 -12.414 -13.578 1 97.44 92 ASN A C 1
ATOM 729 O O . ASN A 1 92 ? -10.242 -12.547 -12.727 1 97.44 92 ASN A O 1
ATOM 733 N N . SER A 1 93 ? -8.938 -13.375 -14.32 1 96.94 93 SER A N 1
ATOM 734 C CA . SER A 1 93 ? -9.539 -14.703 -14.266 1 96.94 93 SER A CA 1
ATOM 735 C C . SER A 1 93 ? -9.383 -15.32 -12.883 1 96.94 93 SER A C 1
ATOM 737 O O . SER A 1 93 ? -10.172 -16.188 -12.484 1 96.94 93 SER A O 1
ATOM 739 N N . ILE A 1 94 ? -8.398 -14.828 -12.078 1 97.69 94 ILE A N 1
ATOM 740 C CA . ILE A 1 94 ? -8.195 -15.469 -10.781 1 97.69 94 ILE A CA 1
ATOM 741 C C . ILE A 1 94 ? -8.461 -14.469 -9.664 1 97.69 94 ILE A C 1
ATOM 743 O O . ILE A 1 94 ? -8.18 -14.75 -8.492 1 97.69 94 ILE A O 1
ATOM 747 N N . VAL A 1 95 ? -8.938 -13.359 -9.953 1 97.5 95 VAL A N 1
ATOM 748 C CA . VAL A 1 95 ? -9.344 -12.414 -8.914 1 97.5 95 VAL A CA 1
ATOM 749 C C . VAL A 1 95 ? -10.602 -12.93 -8.219 1 97.5 95 VAL A C 1
ATOM 751 O O . VAL A 1 95 ? -11.547 -13.383 -8.875 1 97.5 95 VAL A O 1
ATOM 754 N N . HIS A 1 96 ? -10.492 -12.844 -6.906 1 94.44 96 HIS A N 1
ATOM 755 C CA . HIS A 1 96 ? -11.547 -13.391 -6.066 1 94.44 96 HIS A CA 1
ATOM 756 C C . HIS A 1 96 ? -12.859 -12.641 -6.277 1 94.44 96 HIS A C 1
ATOM 758 O O . HIS A 1 96 ? -12.898 -11.414 -6.164 1 94.44 96 HIS A O 1
ATOM 764 N N . LYS A 1 97 ? -13.922 -13.344 -6.742 1 80.19 97 LYS A N 1
ATOM 765 C CA . LYS A 1 97 ? -15.25 -12.789 -6.98 1 80.19 97 LYS A CA 1
ATOM 766 C C . LYS A 1 97 ? -16.125 -12.891 -5.73 1 80.19 97 LYS A C 1
ATOM 768 O O . LYS A 1 97 ? -16.109 -13.906 -5.035 1 80.19 97 LYS A O 1
ATOM 773 N N . GLN A 1 98 ? -16.219 -11.859 -4.875 1 64.31 98 GLN A N 1
ATOM 774 C CA . GLN A 1 98 ? -17.156 -11.984 -3.762 1 64.31 98 GLN A CA 1
ATOM 7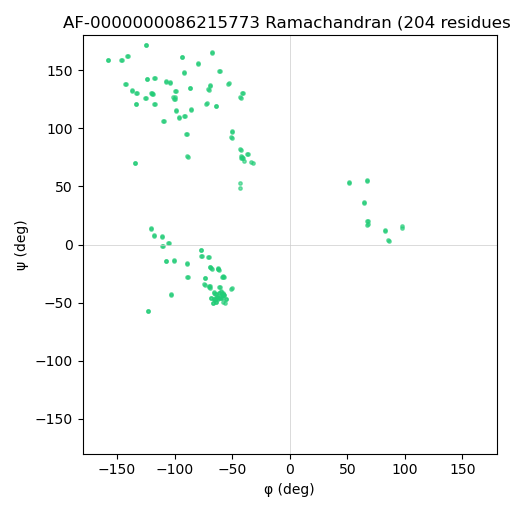75 C C . GLN A 1 98 ? -18.531 -12.414 -4.25 1 64.31 98 GLN A C 1
ATOM 777 O O . GLN A 1 98 ? -19.047 -11.867 -5.23 1 64.31 98 GLN A O 1
ATOM 782 N N . ASP A 1 99 ? -18.75 -13.688 -4.266 1 50.06 99 ASP A N 1
ATOM 783 C CA . ASP A 1 99 ? -20.109 -14.164 -4.535 1 50.06 99 ASP A CA 1
ATOM 784 C C . ASP A 1 99 ? -21.141 -13.328 -3.783 1 50.06 99 ASP A C 1
ATOM 786 O O . ASP A 1 99 ? -21.078 -13.195 -2.561 1 50.06 99 ASP A O 1
ATOM 790 N N . ILE A 1 100 ? -21.422 -12.172 -4.223 1 46.16 100 ILE A N 1
ATOM 791 C CA . ILE A 1 100 ? -22.672 -11.719 -3.643 1 46.16 100 ILE A CA 1
ATOM 792 C C . ILE A 1 100 ? -23.688 -12.859 -3.656 1 46.16 100 ILE A C 1
ATOM 794 O O . ILE A 1 100 ? -24.047 -13.367 -4.723 1 46.16 100 ILE A O 1
ATOM 798 N N . LYS A 1 101 ? -23.656 -13.766 -2.703 1 39.62 101 LYS A N 1
ATOM 799 C CA . LYS A 1 101 ? -24.844 -14.602 -2.535 1 39.62 101 LYS A CA 1
ATOM 800 C C . LYS A 1 101 ? -26.109 -13.805 -2.762 1 39.62 101 LYS A C 1
ATOM 802 O O . LYS A 1 101 ? -26.375 -12.828 -2.053 1 39.62 101 LYS A O 1
ATOM 807 N N . SER A 1 102 ? -26.484 -13.531 -3.963 1 37.62 102 SER A N 1
ATOM 808 C CA . SER A 1 102 ? -27.844 -13.109 -4.289 1 37.62 102 SER A CA 1
ATOM 809 C C . SER A 1 102 ? -28.875 -13.914 -3.492 1 37.62 102 SER A C 1
ATOM 811 O O . SER A 1 102 ? -28.969 -15.133 -3.637 1 37.62 102 SER A O 1
ATOM 813 N N . HIS A 1 103 ? -28.922 -13.547 -2.219 1 41.16 103 HIS A N 1
ATOM 814 C CA . HIS A 1 103 ? -30.188 -14.016 -1.665 1 41.16 103 HIS A CA 1
ATOM 815 C C . HIS A 1 103 ? -31.344 -13.766 -2.635 1 41.16 103 HIS A C 1
ATOM 817 O O . HIS A 1 103 ? -31.797 -12.625 -2.783 1 41.16 103 HIS A O 1
ATOM 823 N N . ILE A 1 104 ? -31.281 -14.094 -3.863 1 26.48 104 ILE A N 1
ATOM 824 C CA . ILE A 1 104 ? -32.625 -14.328 -4.355 1 26.48 104 ILE A CA 1
ATOM 825 C C . ILE A 1 104 ? -33.125 -15.695 -3.891 1 26.48 104 ILE A C 1
ATOM 827 O O . ILE A 1 104 ? -32.344 -16.656 -3.861 1 26.48 104 ILE A O 1
ATOM 831 N N . MET B 1 1 ? -30.797 16.547 3.049 1 31.66 1 MET B N 1
ATOM 832 C CA . MET B 1 1 ? -29.578 15.984 2.471 1 31.66 1 MET B CA 1
ATOM 833 C C . MET B 1 1 ? -28.547 15.688 3.557 1 31.66 1 MET B C 1
ATOM 835 O O . MET B 1 1 ? -28.156 16.594 4.301 1 31.66 1 MET B O 1
ATOM 839 N N . MET B 1 2 ? -28.656 14.688 4.32 1 39.62 2 MET B N 1
ATOM 840 C CA . MET B 1 2 ? -27.891 14.539 5.555 1 39.62 2 MET B CA 1
ATOM 841 C C . MET B 1 2 ? -26.406 14.781 5.301 1 39.62 2 MET B C 1
ATOM 843 O O . MET B 1 2 ? -25.859 14.328 4.289 1 39.62 2 MET B O 1
ATOM 847 N N . ALA B 1 3 ? -25.781 15.812 5.48 1 43.97 3 ALA B N 1
ATOM 848 C CA . ALA B 1 3 ? -24.391 16.219 5.32 1 43.97 3 ALA B CA 1
ATOM 849 C C . ALA B 1 3 ? -23.453 15.055 5.574 1 43.97 3 ALA B C 1
ATOM 851 O O . ALA B 1 3 ? -23.406 14.508 6.68 1 43.97 3 ALA B O 1
ATOM 852 N N . THR B 1 4 ? -23.344 14.109 4.824 1 51.34 4 THR B N 1
ATOM 853 C CA . THR B 1 4 ? -22.484 12.961 5.043 1 51.34 4 THR B CA 1
ATOM 854 C C . THR B 1 4 ? -21.125 13.406 5.594 1 51.34 4 THR B C 1
ATOM 856 O O . THR B 1 4 ? -20.391 14.133 4.922 1 51.34 4 THR B O 1
ATOM 859 N N . GLU B 1 5 ? -21.141 13.75 6.816 1 61.03 5 GLU B N 1
ATOM 860 C CA . GLU B 1 5 ? -20 14.281 7.547 1 61.03 5 GLU B CA 1
ATOM 861 C C . GLU B 1 5 ? -18.719 13.508 7.219 1 61.03 5 GLU B C 1
ATOM 863 O O . GLU B 1 5 ? -18.766 12.305 6.973 1 61.03 5 GLU B O 1
ATOM 868 N N . ALA B 1 6 ? -17.656 14.219 6.805 1 71.88 6 ALA B N 1
ATOM 869 C CA . ALA B 1 6 ? -16.359 13.594 6.602 1 71.88 6 ALA B CA 1
ATOM 870 C C . ALA B 1 6 ? -16.047 12.586 7.707 1 71.88 6 ALA B C 1
ATOM 872 O O . ALA B 1 6 ? -16.422 12.805 8.867 1 71.88 6 ALA B O 1
ATOM 873 N N . PRO B 1 7 ? -15.656 11.414 7.277 1 80.75 7 PRO B N 1
ATOM 874 C CA . PRO B 1 7 ? -15.328 10.43 8.312 1 80.75 7 PRO B CA 1
ATOM 875 C C . PRO B 1 7 ? -14.32 10.961 9.328 1 80.75 7 PRO B C 1
ATOM 877 O O . PRO B 1 7 ? -13.438 11.742 8.977 1 80.75 7 PRO B O 1
ATOM 880 N N . LYS B 1 8 ? -14.578 10.641 10.531 1 90.75 8 LYS B N 1
ATOM 881 C CA . LYS B 1 8 ? -13.633 11.031 11.578 1 90.75 8 LYS B CA 1
ATOM 882 C C . LYS B 1 8 ? -12.367 10.188 11.516 1 90.75 8 LYS B C 1
ATOM 884 O O . LYS B 1 8 ? -12.43 8.953 11.523 1 90.75 8 LYS B O 1
ATOM 889 N N . ILE B 1 9 ? -11.234 10.82 11.344 1 96.94 9 ILE B N 1
ATOM 890 C CA . ILE B 1 9 ? -9.93 10.172 11.344 1 96.94 9 ILE B CA 1
ATOM 891 C C . ILE B 1 9 ? -9.258 10.359 12.703 1 96.94 9 ILE B C 1
ATOM 893 O O . ILE B 1 9 ? -9.227 11.477 13.234 1 96.94 9 ILE B O 1
ATOM 897 N N . VAL B 1 10 ? -8.852 9.258 13.281 1 97.44 10 VAL B N 1
ATOM 898 C CA . VAL B 1 10 ? -8.148 9.273 14.562 1 97.44 10 VAL B CA 1
ATOM 899 C C . VAL B 1 10 ? -6.66 9.023 14.344 1 97.44 10 VAL B C 1
ATOM 901 O O . VAL B 1 10 ? -6.281 8.164 13.547 1 97.44 10 VAL B O 1
ATOM 904 N N . TRP B 1 11 ? -5.836 9.766 15.07 1 97.5 11 TRP B N 1
ATOM 905 C CA . TRP B 1 11 ? -4.387 9.625 15 1 97.5 11 TRP B CA 1
ATOM 906 C C . TRP B 1 11 ? -3.861 8.789 16.172 1 97.5 11 TRP B C 1
ATOM 908 O O . TRP B 1 11 ? -4.176 9.062 17.328 1 97.5 11 TRP B O 1
ATOM 918 N N . SER B 1 12 ? -3.119 7.723 15.852 1 96.25 12 SER B N 1
ATOM 919 C CA . SER B 1 12 ? -2.41 6.93 16.844 1 96.25 12 SER B CA 1
ATOM 920 C C . SER B 1 12 ? -0.902 7.125 16.734 1 96.25 12 SER B C 1
ATOM 922 O O . SER B 1 12 ? -0.243 6.48 15.922 1 96.25 12 SER B O 1
ATOM 924 N N . GLU B 1 13 ? -0.365 7.836 17.672 1 92.19 13 GLU B N 1
ATOM 925 C CA . GLU B 1 13 ? 1.062 8.141 17.672 1 92.19 13 GLU B CA 1
ATOM 926 C C . GLU B 1 13 ? 1.896 6.898 17.953 1 92.19 13 GLU B C 1
ATOM 928 O O . GLU B 1 13 ? 2.943 6.688 17.344 1 92.19 13 GLU B O 1
ATOM 933 N N . ARG B 1 14 ? 1.418 6.051 18.812 1 91.44 14 ARG B N 1
ATOM 934 C CA . ARG B 1 14 ? 2.158 4.887 19.297 1 91.44 14 ARG B CA 1
ATOM 935 C C . ARG B 1 14 ? 2.49 3.943 18.141 1 91.44 14 ARG B C 1
ATOM 937 O O . ARG B 1 14 ? 3.605 3.424 18.062 1 91.44 14 ARG B O 1
ATOM 944 N N . VAL B 1 15 ? 1.617 3.82 17.234 1 92.69 15 VAL B N 1
ATOM 945 C CA . VAL B 1 15 ? 1.831 2.842 16.172 1 92.69 15 VAL B CA 1
ATOM 946 C C . VAL B 1 15 ? 2.098 3.562 14.859 1 92.69 15 VAL B C 1
ATOM 948 O O . VAL B 1 15 ? 2.334 2.922 13.828 1 92.69 15 VAL B O 1
ATOM 951 N N . GLY B 1 16 ? 2.084 4.855 14.828 1 96.56 16 GLY B N 1
ATOM 952 C CA . GLY B 1 16 ? 2.342 5.613 13.617 1 96.56 16 GLY B CA 1
ATOM 953 C C . GLY B 1 16 ? 1.265 5.434 12.562 1 96.56 16 GLY B C 1
ATOM 954 O O . GLY B 1 16 ? 1.562 5.121 11.406 1 96.56 16 GLY B O 1
ATOM 955 N N . ARG B 1 17 ? -0.057 5.727 12.984 1 97.25 17 ARG B N 1
ATOM 956 C CA . ARG B 1 17 ? -1.175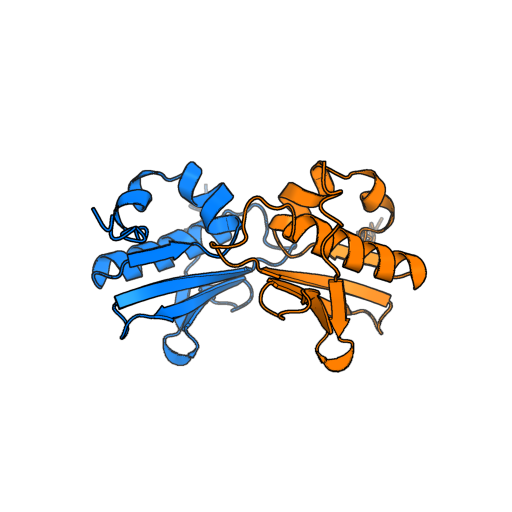 5.453 12.086 1 97.25 17 ARG B CA 1
ATOM 957 C C . ARG B 1 17 ? -2.246 6.531 12.203 1 97.25 17 ARG B C 1
ATOM 959 O O . ARG B 1 17 ? -2.465 7.082 13.281 1 97.25 17 ARG B O 1
ATOM 966 N N . PHE B 1 18 ? -2.748 6.898 11.094 1 98.5 18 PHE B N 1
ATOM 967 C CA . PHE B 1 18 ? -4.062 7.527 11.023 1 98.5 18 PHE B CA 1
ATOM 968 C C . PHE B 1 18 ? -5.125 6.512 10.617 1 98.5 18 PHE B C 1
ATOM 970 O O . PHE B 1 18 ? -4.93 5.734 9.688 1 98.5 18 PHE B O 1
ATOM 977 N N . GLU B 1 19 ? -6.254 6.492 11.375 1 98.06 19 GLU B N 1
ATOM 978 C CA . GLU B 1 19 ? -7.227 5.434 11.109 1 98.06 19 GLU B CA 1
ATOM 979 C C . GLU B 1 19 ? -8.656 5.93 11.328 1 98.06 19 GLU B C 1
ATOM 981 O O . GLU B 1 19 ? -8.867 6.941 12 1 98.06 19 GLU B O 1
ATOM 986 N N . THR B 1 20 ? -9.555 5.203 10.695 1 96.56 20 THR B N 1
ATOM 987 C CA . THR B 1 20 ? -10.953 5.465 10.992 1 96.56 20 THR B CA 1
ATOM 988 C C . THR B 1 20 ? -11.289 5.051 12.422 1 96.56 20 THR B C 1
ATOM 990 O O . THR B 1 20 ? -10.516 4.332 13.062 1 96.56 20 THR B O 1
ATOM 993 N N . GLU B 1 21 ? -12.391 5.508 12.859 1 95.06 21 GLU B N 1
ATOM 994 C CA . GLU B 1 21 ? -12.789 5.211 14.234 1 95.06 21 GLU B CA 1
ATOM 995 C C . GLU B 1 21 ? -12.906 3.709 14.469 1 95.06 21 GLU B C 1
ATOM 997 O O . GLU B 1 21 ? -12.539 3.209 15.531 1 95.06 21 GLU B O 1
ATOM 1002 N N . ASP B 1 22 ? -13.438 3.061 13.5 1 94.44 22 ASP B N 1
ATOM 1003 C CA . ASP B 1 22 ? -13.609 1.618 13.641 1 94.44 22 ASP B CA 1
ATOM 1004 C C . ASP B 1 22 ? -12.289 0.88 13.422 1 94.44 22 ASP B C 1
ATOM 1006 O O . ASP B 1 22 ? -12.234 -0.347 13.531 1 94.44 22 ASP B O 1
ATOM 1010 N N . LYS B 1 23 ? -11.273 1.552 13.07 1 94.5 23 LYS B N 1
ATOM 1011 C CA . LYS B 1 23 ? -9.914 1.058 12.898 1 94.5 23 LYS B CA 1
ATOM 1012 C C . LYS B 1 23 ? -9.82 0.112 11.703 1 94.5 23 LYS B C 1
ATOM 1014 O O . LYS B 1 23 ? -8.852 -0.645 11.578 1 94.5 23 LYS B O 1
ATOM 1019 N N . GLU B 1 24 ? -10.805 0.224 10.82 1 93.5 24 GLU B N 1
ATOM 1020 C CA . GLU B 1 24 ? -10.836 -0.7 9.688 1 93.5 24 GLU B CA 1
ATOM 1021 C C . GLU B 1 24 ? -10.031 -0.157 8.508 1 93.5 24 GLU B C 1
ATOM 1023 O O . GLU B 1 24 ? -9.578 -0.922 7.66 1 93.5 24 GLU B O 1
ATOM 1028 N N . ALA B 1 25 ? -9.914 1.099 8.367 1 95.5 25 ALA B N 1
ATOM 1029 C CA . ALA B 1 25 ? -9.094 1.763 7.359 1 95.5 25 ALA B CA 1
ATOM 1030 C C . ALA B 1 25 ? -7.988 2.59 8.008 1 95.5 25 ALA B C 1
ATOM 1032 O O . ALA B 1 25 ? -8.195 3.182 9.07 1 95.5 25 ALA B O 1
ATOM 1033 N N . TYR B 1 26 ? -6.766 2.562 7.281 1 96.69 26 TYR B N 1
ATOM 1034 C CA . TYR B 1 26 ? -5.691 3.293 7.945 1 96.69 26 TYR B CA 1
ATOM 1035 C C . TYR B 1 26 ? -4.617 3.709 6.945 1 96.69 26 TYR B C 1
ATOM 1037 O O . TYR B 1 26 ? -4.566 3.189 5.828 1 96.69 26 TYR B O 1
ATOM 1045 N N . LEU B 1 27 ? -3.883 4.676 7.328 1 97.62 27 LEU B N 1
ATOM 1046 C CA . LEU B 1 27 ? -2.619 5.117 6.75 1 97.62 27 LEU B CA 1
ATOM 1047 C C . LEU B 1 27 ? -1.483 4.98 7.758 1 97.62 27 LEU B C 1
ATOM 1049 O O . LEU B 1 27 ? -1.563 5.516 8.867 1 97.62 27 LEU B O 1
ATOM 1053 N N . GLU B 1 28 ? -0.495 4.199 7.367 1 97.06 28 GLU B N 1
ATOM 1054 C CA . GLU B 1 28 ? 0.642 3.949 8.25 1 97.06 28 GLU B CA 1
ATOM 1055 C C . GLU B 1 28 ? 1.888 4.688 7.766 1 97.06 28 GLU B C 1
ATOM 1057 O O . GLU B 1 28 ? 2.158 4.738 6.566 1 97.06 28 GLU B O 1
ATOM 1062 N N . TYR B 1 29 ? 2.602 5.219 8.727 1 97.56 29 TYR B N 1
ATOM 1063 C CA . TYR B 1 29 ? 3.797 5.984 8.391 1 97.56 29 TYR B CA 1
ATOM 1064 C C . TYR B 1 29 ? 4.918 5.707 9.383 1 97.56 29 TYR B C 1
ATOM 1066 O O . TYR B 1 29 ? 4.688 5.125 10.445 1 97.56 29 TYR B O 1
ATOM 1074 N N . GLU B 1 30 ? 6.125 6.031 9 1 96.5 30 GLU B N 1
ATOM 1075 C CA . GLU B 1 30 ? 7.305 6.051 9.859 1 96.5 30 GLU B CA 1
ATOM 1076 C C . GLU B 1 30 ? 7.98 7.418 9.844 1 96.5 30 GLU B C 1
ATOM 1078 O O . GLU B 1 30 ? 8.055 8.062 8.797 1 96.5 30 GLU B O 1
ATOM 1083 N N . LEU B 1 31 ? 8.461 7.805 10.977 1 96.69 31 LEU B N 1
ATOM 1084 C CA . LEU B 1 31 ? 9.266 9.023 11.039 1 96.69 31 LEU B CA 1
ATOM 1085 C C . LEU B 1 31 ? 10.734 8.719 10.734 1 96.69 31 LEU B C 1
ATOM 1087 O O . LEU B 1 31 ? 11.273 7.715 11.195 1 96.69 31 LEU B O 1
ATOM 1091 N N . ARG B 1 32 ? 11.25 9.547 9.938 1 95.12 32 ARG B N 1
ATOM 1092 C CA . ARG B 1 32 ? 12.648 9.43 9.531 1 95.12 32 ARG B CA 1
ATOM 1093 C C . ARG B 1 32 ? 13.414 10.719 9.82 1 95.12 32 ARG B C 1
ATOM 1095 O O . ARG B 1 32 ? 12.828 11.703 10.266 1 95.12 32 ARG B O 1
ATOM 1102 N N . ASP B 1 33 ? 14.773 10.648 9.641 1 95.19 33 ASP B N 1
ATOM 1103 C CA . ASP B 1 33 ? 15.641 11.812 9.781 1 95.19 33 ASP B CA 1
ATOM 1104 C C . ASP B 1 33 ? 15.391 12.523 11.109 1 95.19 33 ASP B C 1
ATOM 1106 O O . ASP B 1 33 ? 15.117 13.727 11.133 1 95.19 33 ASP B O 1
ATOM 1110 N N . GLY B 1 34 ? 15.469 11.758 12.195 1 95.06 34 GLY B N 1
ATOM 1111 C CA . GLY B 1 34 ? 15.312 12.32 13.523 1 95.06 34 GLY B CA 1
ATOM 1112 C C . GLY B 1 34 ? 13.906 12.836 13.797 1 95.06 34 GLY B C 1
ATOM 1113 O O . GLY B 1 34 ? 13.719 13.75 14.594 1 95.06 34 GLY B O 1
ATOM 1114 N N . GLY B 1 35 ? 12.953 12.438 13.016 1 95.94 35 GLY B N 1
ATOM 1115 C CA . GLY B 1 35 ? 11.562 12.805 13.242 1 95.94 35 GLY B CA 1
ATOM 1116 C C . GLY B 1 35 ? 11.117 13.984 12.398 1 95.94 35 GLY B C 1
ATOM 1117 O O . GLY B 1 35 ? 10.039 14.539 12.617 1 95.94 35 GLY B O 1
ATOM 1118 N N . ARG B 1 36 ? 11.891 14.305 11.375 1 96.62 36 ARG B N 1
ATOM 1119 C CA . ARG B 1 36 ? 11.586 15.492 10.578 1 96.62 36 ARG B CA 1
ATOM 1120 C C . ARG B 1 36 ? 10.875 15.117 9.281 1 96.62 36 ARG B C 1
ATOM 1122 O O . ARG B 1 36 ? 10.328 15.977 8.594 1 96.62 36 ARG B O 1
ATOM 1129 N N . VAL B 1 37 ? 10.922 13.812 8.961 1 97.56 37 VAL B N 1
ATOM 1130 C CA . VAL B 1 37 ? 10.352 13.336 7.707 1 97.56 37 VAL B CA 1
ATOM 1131 C C . VAL B 1 37 ? 9.336 12.227 7.988 1 97.56 37 VAL B C 1
ATOM 1133 O O . VAL B 1 37 ? 9.648 11.266 8.695 1 97.56 37 VAL B O 1
ATOM 1136 N N . MET B 1 38 ? 8.125 12.375 7.496 1 97.94 38 MET B N 1
ATOM 1137 C CA . MET B 1 38 ? 7.09 11.352 7.578 1 97.94 38 MET B CA 1
ATOM 1138 C C . MET B 1 38 ? 7.039 10.523 6.293 1 97.94 38 MET B C 1
ATOM 1140 O O . MET B 1 38 ? 6.695 11.047 5.23 1 97.94 38 MET B O 1
ATOM 1144 N N . ASP B 1 39 ? 7.461 9.344 6.395 1 96.75 39 ASP B N 1
ATOM 1145 C CA . ASP B 1 39 ? 7.371 8.422 5.27 1 96.75 39 ASP B CA 1
ATOM 1146 C C . ASP B 1 39 ? 6.059 7.641 5.301 1 96.75 39 ASP B C 1
ATOM 1148 O O . ASP B 1 39 ? 5.852 6.801 6.18 1 96.75 39 ASP B O 1
ATOM 1152 N N . ILE B 1 40 ? 5.152 7.898 4.375 1 97.06 40 ILE B N 1
ATOM 1153 C CA . ILE B 1 40 ? 3.877 7.191 4.316 1 97.06 40 ILE B CA 1
ATOM 1154 C C . ILE B 1 40 ? 4.039 5.898 3.52 1 97.06 40 ILE B C 1
ATOM 1156 O O . ILE B 1 40 ? 4.223 5.934 2.301 1 97.06 40 ILE B O 1
ATOM 1160 N N . LEU B 1 41 ? 3.832 4.832 4.211 1 92.38 41 LEU B N 1
ATOM 1161 C CA . LEU B 1 41 ? 4.242 3.537 3.674 1 92.38 41 LEU B CA 1
ATOM 1162 C C . LEU B 1 41 ? 3.039 2.76 3.15 1 92.38 41 LEU B C 1
ATOM 1164 O O . LEU B 1 41 ? 3.135 2.08 2.127 1 92.38 41 LEU B O 1
ATOM 1168 N N . HIS B 1 42 ? 1.931 2.801 3.955 1 91 42 HIS B N 1
ATOM 1169 C CA . HIS B 1 42 ? 0.781 1.969 3.619 1 91 42 HIS B CA 1
ATOM 1170 C C . HIS B 1 42 ? -0.524 2.742 3.777 1 91 42 HIS B C 1
ATOM 1172 O O . HIS B 1 42 ? -0.714 3.453 4.766 1 91 42 HIS B O 1
ATOM 1178 N N . THR B 1 43 ? -1.286 2.637 2.846 1 95.5 43 THR B N 1
ATOM 1179 C CA . THR B 1 43 ? -2.684 3.043 2.939 1 95.5 43 THR B CA 1
ATOM 1180 C C . THR B 1 43 ? -3.611 1.857 2.691 1 95.5 43 THR B C 1
ATOM 1182 O O . THR B 1 43 ? -3.451 1.135 1.706 1 95.5 43 THR B O 1
ATOM 1185 N N . TYR B 1 44 ? -4.543 1.697 3.6 1 94.06 44 TYR B N 1
ATOM 1186 C CA . TYR B 1 44 ? -5.43 0.549 3.449 1 94.06 44 TYR B CA 1
ATOM 1187 C C . TYR B 1 44 ? -6.887 0.955 3.648 1 94.06 44 TYR B C 1
ATOM 1189 O O . TYR B 1 44 ? -7.227 1.604 4.641 1 94.06 44 TYR B O 1
ATOM 1197 N N . VAL B 1 45 ? -7.66 0.551 2.738 1 93.56 45 VAL B N 1
ATOM 1198 C CA . VAL B 1 45 ? -9.109 0.629 2.836 1 93.56 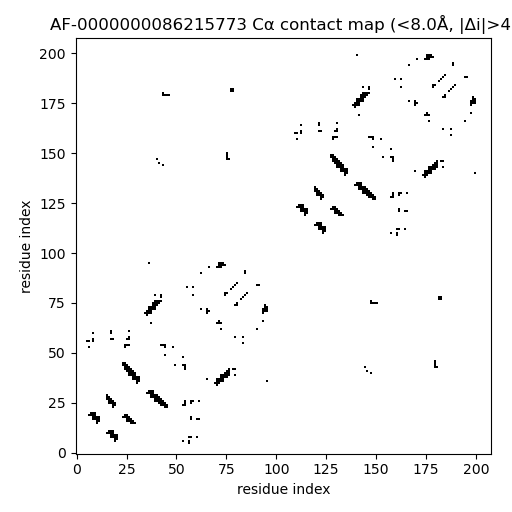45 VAL B CA 1
ATOM 1199 C C . VAL B 1 45 ? -9.734 -0.703 2.418 1 93.56 45 VAL B C 1
ATOM 1201 O O . VAL B 1 45 ? -9.492 -1.185 1.309 1 93.56 45 VAL B O 1
ATOM 1204 N N . PRO B 1 46 ? -10.469 -1.25 3.383 1 90.25 46 PRO B N 1
ATOM 1205 C CA . PRO B 1 46 ? -11.094 -2.512 2.973 1 90.25 46 PRO B CA 1
ATOM 1206 C C . PRO B 1 46 ? -12.047 -2.34 1.79 1 90.25 46 PRO B C 1
ATOM 1208 O O . PRO B 1 46 ? -12.656 -1.279 1.631 1 90.25 46 PRO B O 1
ATOM 1211 N N . ARG B 1 47 ? -12.125 -3.4 0.998 1 83.81 47 ARG B N 1
ATOM 1212 C CA . ARG B 1 47 ? -12.906 -3.393 -0.237 1 83.81 47 ARG B CA 1
ATOM 1213 C C . ARG B 1 47 ? -14.32 -2.873 0.007 1 83.81 47 ARG B C 1
ATOM 1215 O O . ARG B 1 47 ? -14.859 -2.117 -0.804 1 83.81 47 ARG B O 1
ATOM 1222 N N . THR B 1 48 ? -14.859 -3.242 1.161 1 86.69 48 THR B N 1
ATOM 1223 C CA . THR B 1 48 ? -16.25 -2.908 1.485 1 86.69 48 THR B CA 1
ATOM 1224 C C . THR B 1 48 ? -16.391 -1.414 1.757 1 86.69 48 THR B C 1
ATOM 1226 O O . THR B 1 48 ? -17.5 -0.891 1.795 1 86.69 48 THR B O 1
ATOM 1229 N N . LYS B 1 49 ? -15.328 -0.675 1.891 1 90.69 49 LYS B N 1
ATOM 1230 C CA . LYS B 1 49 ? -15.398 0.743 2.23 1 90.69 49 LYS B CA 1
ATOM 1231 C C . LYS B 1 49 ? -14.742 1.6 1.153 1 90.69 49 LYS B C 1
ATOM 1233 O O . LYS B 1 49 ? -14.453 2.777 1.378 1 90.69 49 LYS B O 1
ATOM 1238 N N . ARG B 1 50 ? -14.492 0.999 0.012 1 88.25 50 ARG B N 1
ATOM 1239 C CA . ARG B 1 50 ? -13.875 1.743 -1.078 1 88.25 50 ARG B CA 1
ATOM 1240 C C . ARG B 1 50 ? -14.898 2.598 -1.814 1 88.25 50 ARG B C 1
ATOM 1242 O O . ARG B 1 50 ? -16.109 2.373 -1.688 1 88.25 50 ARG B O 1
ATOM 1249 N N . GLY B 1 51 ? -14.383 3.658 -2.455 1 87.88 51 GLY B N 1
ATOM 1250 C CA . GLY B 1 51 ? -15.266 4.531 -3.211 1 87.88 51 GLY B CA 1
ATOM 1251 C C . GLY B 1 51 ? -15.914 5.609 -2.359 1 87.88 51 GLY B C 1
ATOM 1252 O O . GLY B 1 51 ? -16.703 6.414 -2.859 1 87.88 51 GLY B O 1
ATOM 1253 N N . LEU B 1 52 ? -15.578 5.695 -1.112 1 89.81 52 LEU B N 1
ATOM 1254 C CA . LEU B 1 52 ? -16.172 6.66 -0.19 1 89.81 52 LEU B CA 1
ATOM 1255 C C . LEU B 1 52 ? -15.203 7.805 0.096 1 89.81 52 LEU B C 1
ATOM 1257 O O . LEU B 1 52 ? -15.492 8.68 0.916 1 89.81 52 LEU B O 1
ATOM 1261 N N . GLY B 1 53 ? -14.078 7.773 -0.499 1 93.5 53 GLY B N 1
ATOM 1262 C CA . GLY B 1 53 ? -13.109 8.844 -0.29 1 93.5 53 GLY B CA 1
ATOM 1263 C C . GLY B 1 53 ? -12.289 8.664 0.969 1 93.5 53 GLY B C 1
ATOM 1264 O O . GLY B 1 53 ? -11.562 9.578 1.377 1 93.5 53 GLY B O 1
ATOM 1265 N N . LEU B 1 54 ? -12.312 7.551 1.589 1 95.19 54 LEU B N 1
ATOM 1266 C CA . LEU B 1 54 ? -11.648 7.324 2.869 1 95.19 54 LEU B CA 1
ATOM 1267 C C . LEU B 1 54 ? -10.141 7.445 2.73 1 95.19 54 LEU B C 1
ATOM 1269 O O . LEU B 1 54 ? -9.477 8.023 3.596 1 95.19 54 LEU B O 1
ATOM 1273 N N . ALA B 1 55 ? -9.625 6.895 1.683 1 96.31 55 ALA B N 1
ATOM 1274 C CA . ALA B 1 55 ? -8.188 6.977 1.468 1 96.31 55 ALA B CA 1
ATOM 1275 C C . ALA B 1 55 ? -7.727 8.43 1.394 1 96.31 55 ALA B C 1
ATOM 1277 O O . ALA B 1 55 ? -6.695 8.797 1.963 1 96.31 55 ALA B O 1
ATOM 1278 N N . SER B 1 56 ? -8.484 9.18 0.722 1 96.81 56 SER B N 1
ATOM 1279 C CA . SER B 1 56 ? -8.18 10.602 0.605 1 96.81 56 SER B CA 1
ATOM 1280 C C . SER B 1 56 ? -8.234 11.297 1.964 1 96.81 56 SER B C 1
ATOM 1282 O O . SER B 1 56 ? -7.344 12.078 2.307 1 96.81 56 SER B O 1
ATOM 1284 N N . HIS B 1 57 ? -9.242 10.984 2.666 1 97.62 57 HIS B N 1
ATOM 1285 C CA . HIS B 1 57 ? -9.375 11.578 3.99 1 97.62 57 HIS B CA 1
ATOM 1286 C C . HIS B 1 57 ? -8.211 11.188 4.895 1 97.62 57 HIS B C 1
ATOM 1288 O O . HIS B 1 57 ? -7.727 12.008 5.676 1 97.62 57 HIS B O 1
ATOM 1294 N N . LEU B 1 58 ? -7.816 9.969 4.832 1 98.06 58 LEU B N 1
ATOM 1295 C CA . LEU B 1 58 ? -6.648 9.516 5.578 1 98.06 58 LEU B CA 1
ATOM 1296 C C . LEU B 1 58 ? -5.41 10.32 5.188 1 98.06 58 LEU B C 1
ATOM 1298 O O . LEU B 1 58 ? -4.66 10.773 6.055 1 98.06 58 LEU B O 1
ATOM 1302 N N . CYS B 1 59 ? -5.258 10.555 3.918 1 98.25 59 CYS B N 1
ATOM 1303 C CA . CYS B 1 59 ? -4.125 11.336 3.426 1 98.25 59 CYS B CA 1
ATOM 1304 C C . CYS B 1 59 ? -4.199 12.773 3.908 1 98.25 59 CYS B C 1
ATOM 1306 O O . CYS B 1 59 ? -3.203 13.336 4.371 1 98.25 59 CYS B O 1
ATOM 1308 N N . ILE B 1 60 ? -5.34 13.359 3.775 1 98.19 60 ILE B N 1
ATOM 1309 C CA . ILE B 1 60 ? -5.508 14.75 4.203 1 98.19 60 ILE B CA 1
ATOM 1310 C C . ILE B 1 60 ? -5.141 14.883 5.68 1 98.19 60 ILE B C 1
ATOM 1312 O O . ILE B 1 60 ? -4.434 15.812 6.066 1 98.19 60 ILE B O 1
ATOM 1316 N N . ALA B 1 61 ? -5.578 13.953 6.465 1 98.38 61 ALA B N 1
ATOM 1317 C CA . ALA B 1 61 ? -5.25 13.984 7.891 1 98.38 61 ALA B CA 1
ATOM 1318 C C . ALA B 1 61 ? -3.744 13.875 8.109 1 98.38 61 ALA B C 1
ATOM 1320 O O . ALA B 1 61 ? -3.172 14.625 8.898 1 98.38 61 ALA B O 1
ATOM 1321 N N . ALA B 1 62 ? -3.121 12.992 7.457 1 98.62 62 ALA B N 1
ATOM 1322 C CA . ALA B 1 62 ? -1.687 12.773 7.609 1 98.62 62 ALA B CA 1
ATOM 1323 C C . ALA B 1 62 ? -0.891 13.984 7.133 1 98.62 62 ALA B C 1
ATOM 1325 O O . ALA B 1 62 ? 0.016 14.445 7.828 1 98.62 62 ALA B O 1
ATOM 1326 N N . PHE B 1 63 ? -1.239 14.477 5.965 1 98.62 63 PHE B N 1
ATOM 1327 C CA . PHE B 1 63 ? -0.541 15.625 5.41 1 98.62 63 PHE B CA 1
ATOM 1328 C C . PHE B 1 63 ? -0.773 16.875 6.266 1 98.62 63 PHE B C 1
ATOM 1330 O O . PHE B 1 63 ? 0.141 17.672 6.469 1 98.62 63 PHE B O 1
ATOM 1337 N N . SER B 1 64 ? -1.977 17.078 6.738 1 98.44 64 SER B N 1
ATOM 1338 C CA . SER B 1 64 ? -2.27 18.203 7.629 1 98.44 64 SER B CA 1
ATOM 1339 C C . SER B 1 64 ? -1.43 18.125 8.898 1 98.44 64 SER B C 1
ATOM 1341 O O . SER B 1 64 ? -0.893 19.141 9.352 1 98.44 64 SER B O 1
ATOM 1343 N N . HIS B 1 65 ? -1.385 16.953 9.461 1 98.38 65 HIS B N 1
ATOM 1344 C CA . HIS B 1 65 ? -0.543 16.734 10.633 1 98.38 65 HIS B CA 1
ATOM 1345 C C . HIS B 1 65 ? 0.91 17.094 10.336 1 98.38 65 HIS B C 1
ATOM 1347 O O . HIS B 1 65 ? 1.548 17.812 11.109 1 98.38 65 HIS B O 1
ATOM 1353 N N . ALA B 1 66 ? 1.41 16.562 9.258 1 98.5 66 ALA B N 1
ATOM 1354 C CA . ALA B 1 66 ? 2.785 16.859 8.859 1 98.5 66 ALA B CA 1
ATOM 1355 C C . ALA B 1 66 ? 3.012 18.359 8.719 1 98.5 66 ALA B C 1
ATOM 1357 O O . ALA B 1 66 ? 3.994 18.891 9.234 1 98.5 66 ALA B O 1
ATOM 1358 N N . GLN B 1 67 ? 2.137 18.984 8.078 1 98.31 67 GLN B N 1
ATOM 1359 C CA . GLN B 1 67 ? 2.246 20.422 7.871 1 98.31 67 GLN B CA 1
ATOM 1360 C C . GLN B 1 67 ? 2.25 21.172 9.203 1 98.31 67 GLN B C 1
ATOM 1362 O O . GLN B 1 67 ? 3.094 22.047 9.43 1 98.31 67 GLN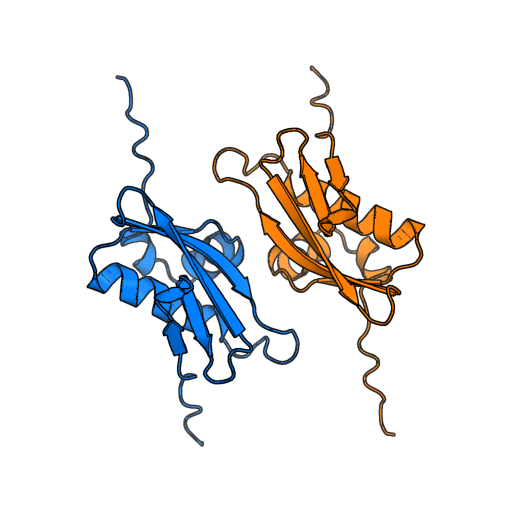 B O 1
ATOM 1367 N N . SER B 1 68 ? 1.395 20.859 10.102 1 98.06 68 SER B N 1
ATOM 1368 C CA . SER B 1 68 ? 1.249 21.547 11.383 1 98.06 68 SER B CA 1
ATOM 1369 C C . SER B 1 68 ? 2.471 21.328 12.266 1 98.06 68 SER B C 1
ATOM 1371 O O . SER B 1 68 ? 2.73 22.109 13.18 1 98.06 68 SER B O 1
ATOM 1373 N N . HIS B 1 69 ? 3.215 20.297 11.984 1 97.5 69 HIS B N 1
ATOM 1374 C CA . HIS B 1 69 ? 4.379 19.984 12.805 1 97.5 69 HIS B CA 1
ATOM 1375 C C . HIS B 1 69 ? 5.676 20.219 12.031 1 97.5 69 HIS B C 1
ATOM 1377 O O . HIS B 1 69 ? 6.742 19.766 12.461 1 97.5 69 HIS B O 1
ATOM 1383 N N . SER B 1 70 ? 5.559 20.797 10.852 1 97.69 70 SER B N 1
ATOM 1384 C CA . SER B 1 70 ? 6.691 21.172 10.016 1 97.69 70 SER B CA 1
ATOM 1385 C C . SER B 1 70 ? 7.488 19.953 9.562 1 97.69 70 SER B C 1
ATOM 1387 O O . SER B 1 70 ? 8.719 19.984 9.562 1 97.69 70 SER B O 1
ATOM 1389 N N . LEU B 1 71 ? 6.781 18.859 9.297 1 97.81 71 LEU B N 1
ATOM 1390 C CA . LEU B 1 71 ? 7.387 17.672 8.711 1 97.81 71 LEU B CA 1
ATOM 1391 C C . LEU B 1 71 ? 7.293 17.703 7.191 1 97.81 71 LEU B C 1
ATOM 1393 O O . LEU B 1 71 ? 6.324 18.219 6.633 1 97.81 71 LEU B O 1
ATOM 1397 N N . SER B 1 72 ? 8.281 17.125 6.547 1 98.25 72 SER B N 1
ATOM 1398 C CA . SER B 1 72 ? 8.133 16.797 5.133 1 98.25 72 SER B CA 1
ATOM 1399 C C . SER B 1 72 ? 7.633 15.367 4.949 1 98.25 72 SER B C 1
ATOM 1401 O O . SER B 1 72 ? 7.723 14.547 5.867 1 98.25 72 SER B O 1
ATOM 1403 N N . VAL B 1 73 ? 7.125 15.125 3.777 1 98.25 73 VAL B N 1
ATOM 1404 C CA . VAL B 1 73 ? 6.48 13.836 3.564 1 98.25 73 VAL B CA 1
ATOM 1405 C C . VAL B 1 73 ? 7.184 13.086 2.432 1 98.25 73 VAL B C 1
ATOM 1407 O O . VAL B 1 73 ? 7.473 13.672 1.383 1 98.25 73 VAL B O 1
ATOM 1410 N N . ILE B 1 74 ? 7.531 11.867 2.631 1 96.31 74 ILE B N 1
ATOM 1411 C CA . ILE B 1 74 ? 7.898 10.938 1.569 1 96.31 74 ILE B CA 1
ATOM 1412 C C . ILE B 1 74 ? 6.707 10.047 1.224 1 96.31 74 ILE B C 1
ATOM 1414 O O . ILE B 1 74 ? 6.258 9.258 2.053 1 96.31 74 ILE B O 1
ATOM 1418 N N . PRO B 1 75 ? 6.172 10.141 0.01 1 95.75 75 PRO B N 1
ATOM 1419 C CA . PRO B 1 75 ? 5.008 9.344 -0.379 1 95.75 75 PRO B CA 1
ATOM 1420 C C . PRO B 1 75 ? 5.391 7.988 -0.97 1 95.75 75 PRO B C 1
ATOM 1422 O O . PRO B 1 75 ? 5.168 7.742 -2.158 1 95.75 75 PRO B O 1
ATOM 1425 N N . SER B 1 76 ? 5.781 7.082 -0.132 1 92.25 76 SER B N 1
ATOM 1426 C CA . SER B 1 76 ? 6.234 5.77 -0.578 1 92.25 76 SER B CA 1
ATOM 1427 C C . SER B 1 76 ? 5.062 4.906 -1.038 1 92.25 76 SER B C 1
ATOM 1429 O O . SER B 1 76 ? 5.223 4.051 -1.912 1 92.25 76 SER B O 1
ATOM 1431 N N . CYS B 1 77 ? 3.977 5.102 -0.534 1 92.12 77 CYS B N 1
ATOM 1432 C CA . CYS B 1 77 ? 2.77 4.414 -0.98 1 92.12 77 CYS B CA 1
ATOM 1433 C C . CYS B 1 77 ? 2.361 4.879 -2.373 1 92.12 77 CYS B C 1
ATOM 1435 O O . CYS B 1 77 ? 2.262 6.078 -2.629 1 92.12 77 CYS B O 1
ATOM 1437 N N . SER B 1 78 ? 1.985 3.982 -3.217 1 89.88 78 SER B N 1
ATOM 1438 C CA . SER B 1 78 ? 1.651 4.328 -4.594 1 89.88 78 SER B CA 1
ATOM 1439 C C . SER B 1 78 ? 0.345 5.113 -4.668 1 89.88 78 SER B C 1
ATOM 1441 O O . SER B 1 78 ? 0.176 5.969 -5.539 1 89.88 78 SER B O 1
ATOM 1443 N N . TYR B 1 79 ? -0.581 4.738 -3.768 1 93.06 79 TYR B N 1
ATOM 1444 C CA . TYR B 1 79 ? -1.804 5.535 -3.766 1 93.06 79 TYR B CA 1
ATOM 1445 C C . TYR B 1 79 ? -1.499 7.004 -3.5 1 93.06 79 TYR B C 1
ATOM 1447 O O . TYR B 1 79 ? -2.055 7.887 -4.156 1 93.06 79 TYR B O 1
ATOM 1455 N N . VAL B 1 80 ? -0.629 7.238 -2.539 1 96.12 80 VAL B N 1
ATOM 1456 C CA . VAL B 1 80 ? -0.297 8.609 -2.164 1 96.12 80 VAL B CA 1
ATOM 1457 C C . VAL B 1 80 ? 0.439 9.297 -3.314 1 96.12 80 VAL B C 1
ATOM 1459 O O . VAL B 1 80 ? 0.057 10.391 -3.742 1 96.12 80 VAL B O 1
ATOM 1462 N N . SER B 1 81 ? 1.453 8.68 -3.848 1 93.25 81 SER B N 1
ATOM 1463 C CA . SER B 1 81 ? 2.309 9.312 -4.844 1 93.25 81 SER B CA 1
ATOM 1464 C C . SER B 1 81 ? 1.61 9.398 -6.199 1 93.25 81 SER B C 1
ATOM 1466 O O . SER B 1 81 ? 1.743 10.398 -6.906 1 93.25 81 SER B O 1
ATOM 1468 N N . ASP B 1 82 ? 0.8 8.438 -6.551 1 91.44 82 ASP B N 1
ATOM 1469 C CA . ASP B 1 82 ? 0.354 8.32 -7.934 1 91.44 82 ASP B CA 1
ATOM 1470 C C . ASP B 1 82 ? -1.111 8.727 -8.078 1 91.44 82 ASP B C 1
ATOM 1472 O O . ASP B 1 82 ? -1.599 8.938 -9.188 1 91.44 82 ASP B O 1
ATOM 1476 N N . THR B 1 83 ? -1.764 8.812 -7 1 94 83 THR B N 1
ATOM 1477 C CA . THR B 1 83 ? -3.182 9.141 -7.098 1 94 83 THR B CA 1
ATOM 1478 C C . THR B 1 83 ? -3.508 10.391 -6.293 1 94 83 THR B C 1
ATOM 1480 O O . THR B 1 83 ? -3.951 11.398 -6.848 1 94 83 THR B O 1
ATOM 1483 N N . PHE B 1 84 ? -3.205 10.367 -4.98 1 97.31 84 PHE B N 1
ATOM 1484 C CA . PHE B 1 84 ? -3.604 11.453 -4.09 1 97.31 84 PHE B CA 1
ATOM 1485 C C . PHE B 1 84 ? -2.92 12.758 -4.484 1 97.31 84 PHE B C 1
ATOM 1487 O O . PHE B 1 84 ? -3.584 13.773 -4.68 1 97.31 84 PHE B O 1
ATOM 1494 N N . LEU B 1 85 ? -1.619 12.742 -4.676 1 97.38 85 LEU B N 1
ATOM 1495 C CA . LEU B 1 85 ? -0.859 13.961 -4.906 1 97.38 85 LEU B CA 1
ATOM 1496 C C . LEU B 1 85 ? -1.215 14.578 -6.258 1 97.38 85 LEU B C 1
ATOM 1498 O O . LEU B 1 85 ? -1.467 15.781 -6.352 1 97.38 85 LEU B O 1
ATOM 1502 N N . PRO B 1 86 ? -1.266 13.766 -7.293 1 97.12 86 PRO B N 1
ATOM 1503 C CA . PRO B 1 86 ? -1.665 14.359 -8.57 1 97.12 86 PRO B CA 1
ATOM 1504 C C . PRO B 1 86 ? -3.035 15.031 -8.508 1 97.12 86 PRO B C 1
ATOM 1506 O O . PRO B 1 86 ? -3.273 16.016 -9.203 1 97.12 86 PRO B O 1
ATOM 1509 N N . ARG B 1 87 ? -3.896 14.609 -7.664 1 96.81 87 ARG B N 1
ATOM 1510 C CA . ARG B 1 87 ? -5.242 15.164 -7.535 1 96.81 87 ARG B CA 1
ATOM 1511 C C . ARG B 1 87 ? -5.266 16.328 -6.551 1 96.81 87 ARG B C 1
ATOM 1513 O O . ARG B 1 87 ? -6.234 17.078 -6.504 1 96.81 87 ARG B O 1
ATOM 1520 N N . ASN B 1 88 ? -4.289 16.469 -5.766 1 97.94 88 ASN B N 1
ATOM 1521 C CA . ASN B 1 88 ? -4.168 17.516 -4.746 1 97.94 88 ASN B CA 1
ATOM 1522 C C . ASN B 1 88 ? -2.785 18.156 -4.766 1 97.94 88 ASN B C 1
ATOM 1524 O O . ASN B 1 88 ? -2.039 18.062 -3.791 1 97.94 88 ASN B O 1
ATOM 1528 N N . PRO B 1 89 ? -2.449 18.906 -5.766 1 97.75 89 PRO B N 1
ATOM 1529 C CA . PRO B 1 89 ? -1.079 19.359 -6 1 97.75 89 PRO B CA 1
ATOM 1530 C C . PRO B 1 89 ? -0.613 20.375 -4.953 1 97.75 89 PRO B C 1
ATOM 1532 O O . PRO B 1 89 ? 0.589 20.609 -4.812 1 97.75 89 PRO B O 1
ATOM 1535 N N . SER B 1 90 ? -1.495 21 -4.258 1 97.62 90 SER B N 1
ATOM 1536 C CA . SER B 1 90 ? -1.112 21.953 -3.221 1 97.62 90 SER B CA 1
ATOM 1537 C C . SER B 1 90 ? -0.242 21.297 -2.158 1 97.62 90 SER B C 1
ATOM 1539 O O . SER B 1 90 ? 0.595 21.953 -1.537 1 97.62 90 SER B O 1
ATOM 1541 N N . TRP B 1 91 ? -0.425 20.016 -1.987 1 98.12 91 TRP B N 1
ATOM 1542 C CA . TRP B 1 91 ? 0.311 19.281 -0.958 1 98.12 91 TRP B CA 1
ATOM 1543 C C . TRP B 1 91 ? 1.746 19.016 -1.399 1 98.12 91 TRP B C 1
ATOM 1545 O O . TRP B 1 91 ? 2.578 18.594 -0.598 1 98.12 91 TRP B O 1
ATOM 1555 N N . ASN B 1 92 ? 2.1 19.266 -2.621 1 97.5 92 ASN B N 1
ATOM 1556 C CA . ASN B 1 92 ? 3.459 19.047 -3.104 1 97.5 92 ASN B CA 1
ATOM 1557 C C . ASN B 1 92 ? 4.461 19.938 -2.361 1 97.5 92 ASN B C 1
ATOM 1559 O O . ASN B 1 92 ? 5.652 19.625 -2.312 1 97.5 92 ASN B O 1
ATOM 1563 N N . SER B 1 93 ? 3.977 20.984 -1.784 1 96.94 93 SER B N 1
ATOM 1564 C CA . SER B 1 93 ? 4.836 21.938 -1.101 1 96.94 93 SER B CA 1
ATOM 1565 C C . SER B 1 93 ? 5.559 21.297 0.077 1 96.94 93 SER B C 1
ATOM 1567 O O . SER B 1 93 ? 6.629 21.75 0.482 1 96.94 93 SER B O 1
ATOM 1569 N N . ILE B 1 94 ? 5.027 20.141 0.592 1 97.69 94 ILE B N 1
ATOM 1570 C CA . ILE B 1 94 ? 5.676 19.562 1.764 1 97.69 94 ILE B CA 1
ATOM 1571 C C . ILE B 1 94 ? 6.215 18.188 1.425 1 97.69 94 ILE B C 1
ATOM 1573 O O . ILE B 1 94 ? 6.641 17.438 2.314 1 97.69 94 ILE B O 1
ATOM 1577 N N . VAL B 1 95 ? 6.188 17.797 0.243 1 97.56 95 VAL B N 1
ATOM 1578 C CA . VAL B 1 95 ? 6.812 16.547 -0.17 1 97.56 95 VAL B CA 1
ATOM 1579 C C . VAL B 1 95 ? 8.328 16.672 -0.113 1 97.56 95 VAL B C 1
ATOM 1581 O O . VAL B 1 95 ? 8.891 17.688 -0.565 1 97.56 95 VAL B O 1
ATOM 1584 N N . HIS B 1 96 ? 8.883 15.641 0.492 1 94.44 96 HIS B N 1
ATOM 1585 C CA . HIS B 1 96 ? 10.32 15.641 0.74 1 94.44 96 HIS B CA 1
ATOM 1586 C C . HIS B 1 96 ? 11.109 15.641 -0.567 1 94.44 96 HIS B C 1
ATOM 1588 O O . HIS B 1 96 ? 10.891 14.781 -1.425 1 94.44 96 HIS B O 1
ATOM 1594 N N . LYS B 1 97 ? 11.938 16.703 -0.805 1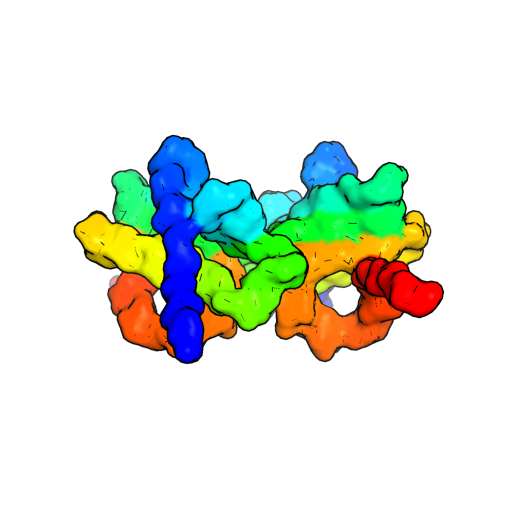 80.31 97 LYS B N 1
ATOM 1595 C CA . LYS B 1 97 ? 12.766 16.844 -1.996 1 80.31 97 LYS B CA 1
ATOM 1596 C C . LYS B 1 97 ? 14.141 16.219 -1.786 1 80.31 97 LYS B C 1
ATOM 1598 O O . LYS B 1 97 ? 14.734 16.359 -0.715 1 80.31 97 LYS B O 1
ATOM 1603 N N . GLN B 1 98 ? 14.383 14.953 -2.191 1 64.62 98 GLN B N 1
ATOM 1604 C CA . GLN B 1 98 ? 15.75 14.453 -2.061 1 64.62 98 GLN B CA 1
ATOM 1605 C C . GLN B 1 98 ? 16.75 15.422 -2.682 1 64.62 98 GLN B C 1
ATOM 1607 O O . GLN B 1 98 ? 16.531 15.93 -3.783 1 64.62 98 GLN B O 1
ATOM 1612 N N . ASP B 1 99 ? 17.266 16.297 -1.864 1 50.22 99 ASP B N 1
ATOM 1613 C CA . ASP B 1 99 ? 18.375 17.141 -2.326 1 50.22 99 ASP B CA 1
ATOM 1614 C C . ASP B 1 99 ? 19.375 16.328 -3.143 1 50.22 99 ASP B C 1
ATOM 1616 O O . ASP B 1 99 ? 19.906 15.32 -2.664 1 50.22 99 ASP B O 1
ATOM 1620 N N . ILE B 1 100 ? 19.047 15.992 -4.324 1 46.25 100 ILE B N 1
ATOM 1621 C CA . ILE B 1 100 ? 20.25 15.594 -5.062 1 46.25 100 ILE B CA 1
ATOM 1622 C C . ILE B 1 100 ? 21.391 16.562 -4.77 1 46.25 100 ILE B C 1
ATOM 1624 O O . ILE B 1 100 ? 21.266 17.766 -5.039 1 46.25 100 ILE B O 1
ATOM 1628 N N . LYS B 1 101 ? 22.094 16.422 -3.678 1 40 101 LYS B N 1
ATOM 1629 C CA . LYS B 1 101 ? 23.391 17.109 -3.609 1 40 101 LYS B CA 1
ATOM 1630 C C . LYS B 1 101 ? 24.078 17.109 -4.973 1 40 101 LYS B C 1
ATOM 1632 O O . LYS B 1 101 ? 24.375 16.062 -5.531 1 40 101 LYS B O 1
ATOM 1637 N N . SER B 1 102 ? 23.688 17.938 -5.863 1 36.97 102 SER B N 1
ATOM 1638 C CA . SER B 1 102 ? 24.516 18.297 -7.023 1 36.97 102 SER B CA 1
ATOM 1639 C C . SER B 1 102 ? 25.984 18.453 -6.637 1 36.97 102 SER B C 1
ATOM 1641 O O . SER B 1 102 ? 26.328 19.344 -5.855 1 36.97 102 SER B O 1
ATOM 1643 N N . HIS B 1 103 ? 26.578 17.312 -6.375 1 40.97 103 HIS B N 1
ATOM 1644 C CA . HIS B 1 103 ? 28.016 17.516 -6.48 1 40.97 103 HIS B CA 1
ATOM 1645 C C . HIS B 1 103 ? 28.375 18.344 -7.711 1 40.97 103 HIS B C 1
ATOM 1647 O O . HIS B 1 103 ? 28.328 17.844 -8.836 1 40.97 103 HIS B O 1
ATOM 1653 N N . ILE B 1 104 ? 27.797 19.484 -7.918 1 25.61 104 ILE B N 1
ATOM 1654 C CA . ILE B 1 104 ? 28.703 20.312 -8.688 1 25.61 104 ILE B CA 1
ATOM 1655 C C . ILE B 1 104 ? 29.781 20.891 -7.773 1 25.61 104 ILE B C 1
ATOM 1657 O O . ILE B 1 104 ? 29.5 21.25 -6.629 1 25.61 104 ILE B O 1
#